Protein AF-A0A1I7W1C8-F1 (afdb_monomer_lite)

Secondary structure (DSSP, 8-state):
---------------PPPPHHHHHHHH--S----S-------HHHHHHHHHHHHHHHHHHHHHHHHHHHS-------------TT---EEEEEEEESS-GGGEEEEEESTTTTTS-SS-SSEEEEE-SSPPHHHHHHHHHHHHHHHHHHHS--TTGGGT---B--HHHHHHHHHHHHHHHHHHHHHHHHHHHH-GGGGSSS-EEEEEESSS-EEEEEE--------SEEEEEEEEE--S-TT-EEEEEES--EEETTEEE------------EEEEEEEESS--TTB--TTTTEEE--SSS--

Organism: Loa loa (NCBI:txid7209)

Radius of gyration: 45.98 Å; chains: 1; bounding box: 140×71×137 Å

pLDDT: mean 72.55, std 18.81, range [34.56, 97.31]

InterPro domains:
  IPR012936 Endoplasmic reticulum vesicle transporter, C-terminal [PF07970] (221-296)
  IPR039542 Endoplasmic reticulum vesicle transporter, N-terminal [PF13850] (24-105)
  IPR045888 Endoplasmic reticulum vesicle transporter [PTHR10984] (21-299)

Foldseek 3Di:
DDDDDDDDDPDPDDDDDDDPVVVVVVVCPDPPPPPPVPVPPPVVVVVVVVVVVVVVVVVVVVVVCCVVPNDPQDDDDDDDDPPQFAWWKKWFKKKWQAFQQQKDKDKDDPCCVVPLDDDQKDKFQAEPDDDPQLVVLLVQLVVQLVVLVVPDDPVVSVRDFTFDPLCSVVSNVVRVVVRRVVLVVVLVVVCVVCVVVVPPAFDFDFDDDPDDTDGDGGGPPPRCSYSMIIITHIDTHRPDPPIDIDMGGGRWDDDPSDTDDPPPDDPLGWRWMATQDTDIHDDDRRGRDNRHSDTDGDPGSDD

Sequence (303 aa):
MLSMSLLSPNITVRHRRPTVQEVVRDFDAFNKTVDEVSEEKRATGGFLASLSFLIIAALVFGELQNYFYGDEGHYYRFSVDTAFSEHPELEVDMIVATPCTNLMAHLTGTASHEFNSMNGFKYDPTRFEFTEKEAMYWNELKKVQHRTKEGTTLFKSLDEMTFVSGRVEEGLKTEAETKQREEAHAIQLQRKKNPKQSLDGGTLILIGNGFNVFHVVASNSEKNEGTACRIHGRMRVNKVKGDSFIISTGKGLDVDGIFAHFGGVSSPSNISHRIERFNFGPRIYGLVTPLAGIEQISETGQI

Structure (mmCIF, N/CA/C/O backbone):
data_AF-A0A1I7W1C8-F1
#
_entry.id   AF-A0A1I7W1C8-F1
#
loop_
_atom_site.group_PDB
_atom_site.id
_atom_site.type_symbol
_atom_site.label_atom_id
_atom_site.label_alt_id
_atom_site.label_comp_id
_atom_site.label_asym_id
_atom_site.label_entity_id
_atom_site.label_seq_id
_atom_site.pdbx_PDB_ins_code
_atom_site.Cartn_x
_atom_site.Cartn_y
_atom_site.Cartn_z
_atom_site.occupancy
_atom_site.B_iso_or_equiv
_atom_site.auth_seq_id
_atom_site.auth_comp_id
_atom_site.auth_asym_id
_atom_site.auth_atom_i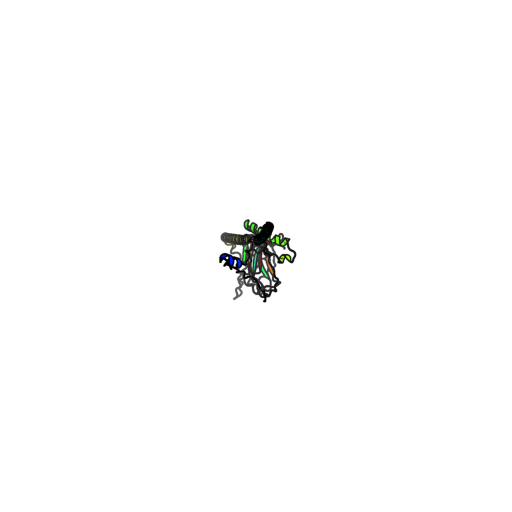d
_atom_site.pdbx_PDB_model_num
ATOM 1 N N . MET A 1 1 ? -114.118 28.490 96.155 1.00 37.16 1 MET A N 1
ATOM 2 C CA . MET A 1 1 ? -113.405 27.195 96.261 1.00 37.16 1 MET A CA 1
ATOM 3 C C . MET A 1 1 ? -113.361 26.628 94.849 1.00 37.16 1 MET A C 1
ATOM 5 O O . MET A 1 1 ? -114.420 26.568 94.257 1.00 37.16 1 MET A O 1
ATOM 9 N N . LEU A 1 2 ? -112.250 26.316 94.191 1.00 36.84 2 LEU A N 1
ATOM 10 C CA . LEU A 1 2 ? -110.874 26.036 94.592 1.00 36.84 2 LEU A CA 1
ATOM 11 C C . LEU A 1 2 ? -109.936 26.432 93.434 1.00 36.84 2 LEU A C 1
ATOM 13 O O . LEU A 1 2 ? -110.325 26.401 92.271 1.00 36.84 2 LEU A O 1
ATOM 17 N N . SER A 1 3 ? -108.715 26.806 93.804 1.00 38.91 3 SER A N 1
ATOM 18 C CA . SER A 1 3 ? -107.544 26.998 92.944 1.00 38.91 3 SER A CA 1
ATOM 19 C C . SER A 1 3 ? -107.184 25.729 92.164 1.00 38.91 3 SER A C 1
ATOM 21 O O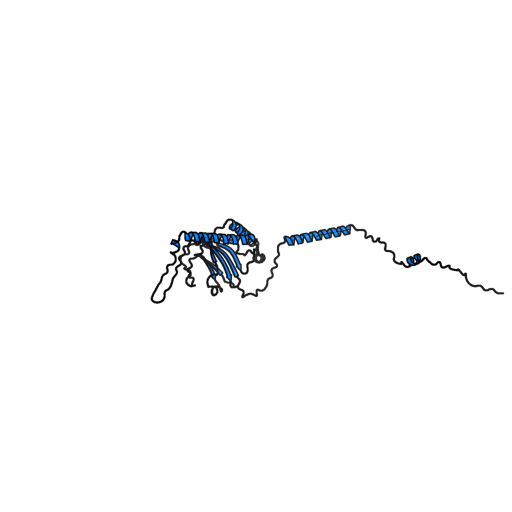 . SER A 1 3 ? -107.304 24.644 92.724 1.00 38.91 3 SER A O 1
ATOM 23 N N . MET A 1 4 ? -106.652 25.877 90.945 1.00 38.56 4 MET A N 1
ATOM 24 C CA . MET A 1 4 ? -105.485 25.114 90.484 1.00 38.56 4 MET A CA 1
ATOM 25 C C . MET A 1 4 ? -104.813 25.816 89.295 1.00 38.56 4 MET A C 1
ATOM 27 O O . MET A 1 4 ? -105.410 26.084 88.257 1.00 38.56 4 MET A O 1
ATOM 31 N N . SER A 1 5 ? -103.546 26.133 89.516 1.00 42.81 5 SER A N 1
ATOM 32 C CA . SER A 1 5 ? -102.510 26.571 88.590 1.00 42.81 5 SER A CA 1
ATOM 33 C C . SER A 1 5 ? -102.138 25.484 87.572 1.00 42.81 5 SER A C 1
ATOM 35 O O . SER A 1 5 ? -102.223 24.303 87.900 1.00 42.81 5 SER A O 1
ATOM 37 N N . LEU A 1 6 ? -101.643 25.884 86.387 1.00 40.59 6 LEU A N 1
ATOM 38 C CA . LEU A 1 6 ? -100.315 25.515 85.851 1.00 40.59 6 LEU A CA 1
ATOM 39 C C . LEU A 1 6 ? -100.080 26.012 84.398 1.00 40.59 6 LEU A C 1
ATOM 41 O O . LEU A 1 6 ? -100.952 25.920 83.543 1.00 40.59 6 LEU A O 1
ATOM 45 N N . LEU A 1 7 ? -98.822 26.418 84.170 1.00 42.78 7 LEU A N 1
ATOM 46 C CA . LEU A 1 7 ? -98.006 26.388 82.938 1.00 42.78 7 LEU A CA 1
ATOM 47 C C . LEU A 1 7 ? -97.988 27.556 81.912 1.00 42.78 7 LEU A C 1
ATOM 49 O O . LEU A 1 7 ? -98.771 27.615 80.975 1.00 42.78 7 LEU A O 1
ATOM 53 N N . SER A 1 8 ? -96.911 28.348 82.062 1.00 45.03 8 SER A N 1
ATOM 54 C CA . SER A 1 8 ? -95.919 28.857 81.084 1.00 45.03 8 SER A CA 1
ATOM 55 C C . SER A 1 8 ? -96.282 29.773 79.895 1.00 45.03 8 SER A C 1
ATOM 57 O O . SER A 1 8 ? -97.313 29.615 79.251 1.00 45.03 8 SER A O 1
ATOM 59 N N . PRO A 1 9 ? -95.388 30.736 79.566 1.00 48.97 9 PRO A N 1
ATOM 60 C CA . PRO A 1 9 ? -95.691 31.880 78.710 1.00 48.97 9 PRO A CA 1
ATOM 61 C C . PRO A 1 9 ? -95.587 31.564 77.212 1.00 48.97 9 PRO A C 1
ATOM 63 O O . PRO A 1 9 ? -94.602 30.996 76.743 1.00 48.97 9 PRO A O 1
ATOM 66 N N . ASN A 1 10 ? -96.561 32.043 76.436 1.00 48.75 10 ASN A N 1
ATOM 67 C CA . ASN A 1 10 ? -96.466 32.111 74.979 1.00 48.75 10 ASN A CA 1
ATOM 68 C C . ASN A 1 10 ? -95.459 33.198 74.565 1.00 48.75 10 ASN A C 1
ATOM 70 O O . ASN A 1 10 ? -95.820 34.360 74.380 1.00 48.75 10 ASN A O 1
ATOM 74 N N . ILE A 1 11 ? -94.189 32.821 74.403 1.00 57.12 11 ILE A N 1
ATOM 75 C CA . ILE A 1 11 ? -93.197 33.636 73.695 1.00 57.12 11 ILE A CA 1
ATOM 76 C C . ILE A 1 11 ? -93.413 33.411 72.198 1.00 57.12 11 ILE A C 1
ATOM 78 O O . ILE A 1 11 ? -93.056 32.375 71.642 1.00 57.12 11 ILE A O 1
ATOM 82 N N . THR A 1 12 ? -94.009 34.388 71.523 1.00 54.25 12 THR A N 1
ATOM 83 C CA . THR A 1 12 ? -94.094 34.405 70.061 1.00 54.25 12 THR A CA 1
ATOM 84 C C . THR A 1 12 ? -92.708 34.689 69.476 1.00 54.25 12 THR A C 1
ATOM 86 O O . THR A 1 12 ? -92.274 35.841 69.428 1.00 54.25 12 THR A O 1
ATOM 89 N N . VAL A 1 13 ? -91.996 33.651 69.030 1.00 55.81 13 VAL A N 1
ATOM 90 C CA . VAL A 1 13 ? -90.738 33.798 68.282 1.00 55.81 13 VAL A CA 1
ATOM 91 C C . VAL A 1 13 ? -91.067 34.269 66.865 1.00 55.81 13 VAL A C 1
ATOM 93 O O . VAL A 1 13 ? -91.581 33.522 66.034 1.00 55.81 13 VAL A O 1
ATOM 96 N N . ARG A 1 14 ? -90.794 35.544 66.580 1.00 53.47 14 ARG A N 1
ATOM 97 C CA . ARG A 1 14 ? -90.936 36.132 65.244 1.00 53.47 14 ARG A CA 1
ATOM 98 C C . ARG A 1 14 ? -89.770 35.647 64.376 1.00 53.47 14 ARG A C 1
ATOM 100 O O . ARG A 1 14 ? -88.676 36.197 64.455 1.00 53.47 14 ARG A O 1
ATOM 107 N N . HIS A 1 15 ? -89.987 34.619 63.556 1.00 60.50 15 HIS A N 1
ATOM 108 C CA . HIS A 1 15 ? -88.992 34.162 62.581 1.00 60.50 15 HIS A CA 1
ATOM 109 C C . HIS A 1 15 ? -88.727 35.270 61.549 1.00 60.50 15 HIS A C 1
ATOM 111 O O . HIS A 1 15 ? -89.573 35.571 60.703 1.00 60.50 15 HIS A O 1
ATOM 117 N N . ARG A 1 16 ? -87.549 35.899 61.612 1.00 65.31 16 ARG A N 1
ATOM 118 C CA . ARG A 1 16 ? -87.049 36.760 60.535 1.00 65.31 16 ARG A CA 1
ATOM 119 C C . ARG A 1 16 ? -86.584 35.828 59.414 1.00 65.31 16 ARG A C 1
ATOM 121 O O . ARG A 1 16 ? -85.746 34.967 59.664 1.00 65.31 16 ARG A O 1
ATOM 128 N N . ARG A 1 17 ? -87.152 35.943 58.208 1.00 64.31 17 ARG A N 1
ATOM 129 C CA . ARG A 1 17 ? -86.617 35.227 57.039 1.00 64.31 17 ARG A CA 1
ATOM 130 C C . ARG A 1 17 ? -85.201 35.760 56.786 1.00 64.31 17 ARG A C 1
ATOM 132 O O . ARG A 1 17 ? -85.085 36.975 56.605 1.00 64.31 17 ARG A O 1
ATOM 139 N N . PRO A 1 18 ? -84.160 34.912 56.816 1.00 64.31 18 PRO A N 1
ATOM 140 C CA . PRO A 1 18 ? -82.822 35.347 56.452 1.00 64.31 18 PRO A CA 1
ATOM 141 C C . PRO A 1 18 ? -82.827 35.776 54.987 1.00 64.31 18 PRO A C 1
ATOM 143 O O . PRO A 1 18 ? -83.602 35.271 54.167 1.00 64.31 18 PRO A O 1
ATOM 146 N N . THR A 1 19 ? -82.004 36.764 54.667 1.00 73.88 19 THR A N 1
ATOM 147 C CA . THR A 1 19 ? -81.860 37.211 53.281 1.00 73.88 19 THR A CA 1
ATOM 148 C C . THR A 1 19 ? -81.202 36.098 52.459 1.00 73.88 19 THR A C 1
ATOM 150 O O . THR A 1 19 ? -80.389 35.342 52.984 1.00 73.88 19 THR A O 1
ATOM 153 N N . VAL A 1 20 ? -81.544 35.960 51.169 1.00 69.31 20 VAL A N 1
ATOM 154 C CA . VAL A 1 20 ? -80.991 34.888 50.303 1.00 69.31 20 VAL A CA 1
ATOM 155 C C . VAL A 1 20 ? -79.457 34.889 50.332 1.00 69.31 20 VAL A C 1
ATOM 157 O O . VAL A 1 20 ? -78.834 33.836 50.288 1.00 69.31 20 VAL A O 1
ATOM 160 N N . GLN A 1 21 ? -78.853 36.067 50.497 1.00 69.62 21 GLN A N 1
ATOM 161 C CA . GLN A 1 21 ? -77.411 36.238 50.614 1.00 69.62 21 GLN A CA 1
ATOM 162 C C . GLN A 1 21 ? -76.813 35.607 51.883 1.00 69.62 21 GLN A C 1
ATOM 164 O O . GLN A 1 21 ? -75.712 35.076 51.809 1.00 69.62 21 GLN A O 1
ATOM 169 N N . GLU A 1 22 ? -77.515 35.625 53.020 1.00 67.94 22 GLU A N 1
ATOM 170 C CA . GLU A 1 22 ? -77.064 34.961 54.255 1.00 67.94 22 GLU A CA 1
ATOM 171 C C . GLU A 1 22 ? -77.163 33.441 54.134 1.00 67.94 22 GLU A C 1
ATOM 173 O O . GLU A 1 22 ? -76.228 32.740 54.497 1.00 67.94 22 GLU A O 1
ATOM 178 N N . VAL A 1 23 ? -78.236 32.933 53.521 1.00 70.62 23 VAL A N 1
ATOM 179 C CA . VAL A 1 23 ? -78.399 31.489 53.286 1.00 70.62 23 VAL A CA 1
ATOM 180 C C . VAL A 1 23 ? -77.324 30.964 52.332 1.00 70.62 23 VAL A C 1
ATOM 182 O O . VAL A 1 23 ? -76.746 29.914 52.578 1.00 70.62 23 VAL A O 1
ATOM 185 N N . VAL A 1 24 ? -76.999 31.706 51.268 1.00 69.50 24 VAL A N 1
ATOM 186 C CA . VAL A 1 24 ? -75.921 31.327 50.336 1.00 69.50 24 VAL A CA 1
ATOM 187 C C . VAL A 1 24 ? -74.549 31.353 51.018 1.00 69.50 24 VAL A C 1
ATOM 189 O O . VAL A 1 24 ? -73.706 30.525 50.692 1.00 69.50 24 VAL A O 1
ATOM 192 N N . ARG A 1 25 ? -74.333 32.244 51.995 1.00 64.62 25 ARG A N 1
ATOM 193 C CA . ARG A 1 25 ? -73.089 32.300 52.779 1.00 64.62 25 ARG A CA 1
ATOM 194 C C . ARG A 1 25 ? -72.961 31.144 53.772 1.00 64.62 25 ARG A C 1
ATOM 196 O O . ARG A 1 25 ? -71.858 30.650 53.956 1.00 64.62 25 ARG A O 1
ATOM 203 N N . ASP A 1 26 ? -74.072 30.693 54.353 1.00 67.00 26 ASP A N 1
ATOM 204 C CA . ASP A 1 26 ? -74.107 29.537 55.261 1.00 67.00 26 ASP A CA 1
ATOM 205 C C . ASP A 1 26 ? -73.988 28.191 54.516 1.00 67.00 26 ASP A C 1
ATOM 207 O O . ASP A 1 26 ? -73.558 27.197 55.102 1.00 67.00 26 ASP A O 1
ATOM 211 N N . PHE A 1 27 ? -74.325 28.147 53.219 1.00 66.69 27 PHE A N 1
ATOM 212 C CA . PHE A 1 27 ? -74.055 26.995 52.345 1.00 66.69 27 PHE A CA 1
ATOM 213 C C . PHE A 1 27 ? -72.656 27.009 51.711 1.00 66.69 27 PHE A C 1
ATOM 215 O O . PHE A 1 27 ? -72.238 25.986 51.164 1.00 66.69 27 PHE A O 1
ATOM 222 N N . ASP A 1 28 ? -71.912 28.113 51.804 1.00 57.41 28 ASP A N 1
ATOM 223 C CA . ASP A 1 28 ? -70.517 28.181 51.363 1.00 57.41 28 ASP A CA 1
ATOM 224 C C . ASP A 1 28 ? -69.593 27.681 52.487 1.00 57.41 28 ASP A C 1
ATOM 226 O O . ASP A 1 28 ? -68.863 28.424 53.140 1.00 57.41 28 ASP A O 1
ATOM 230 N N . ALA A 1 29 ? -69.684 26.375 52.753 1.00 61.28 29 ALA A N 1
ATOM 231 C CA . ALA A 1 29 ? -68.905 25.651 53.760 1.00 61.28 29 ALA A CA 1
ATOM 232 C C . ALA A 1 29 ? -67.456 25.369 53.320 1.00 61.28 29 ALA A C 1
ATOM 234 O O . ALA A 1 29 ? -66.772 24.523 53.904 1.00 61.28 29 ALA A O 1
ATOM 235 N N . PHE A 1 30 ? -66.968 26.068 52.299 1.00 62.12 30 PHE A N 1
ATOM 236 C CA . PHE A 1 30 ? -65.571 26.024 51.920 1.00 62.12 30 PHE A CA 1
ATOM 237 C C . PHE A 1 30 ? -64.894 27.250 52.513 1.00 62.12 30 PHE A C 1
ATOM 239 O O . PHE A 1 30 ? -65.087 28.375 52.059 1.00 62.12 30 PHE A O 1
ATOM 246 N N . ASN A 1 31 ? -64.063 27.030 53.538 1.00 58.25 31 ASN A N 1
ATOM 247 C CA . ASN A 1 31 ? -63.026 28.002 53.859 1.00 58.25 31 ASN A CA 1
ATOM 248 C C . ASN A 1 31 ? -62.295 28.280 52.545 1.00 58.25 31 ASN A C 1
ATOM 250 O O . ASN A 1 31 ? -61.661 27.369 52.007 1.00 58.25 31 ASN A O 1
ATOM 254 N N . LYS A 1 32 ? -62.437 29.495 52.005 1.00 59.75 32 LYS A N 1
ATOM 255 C CA . LYS A 1 32 ? -61.628 29.945 50.883 1.00 59.75 32 LYS A CA 1
ATOM 256 C C . LYS A 1 32 ? -60.202 29.857 51.389 1.00 59.75 32 LYS A C 1
ATOM 258 O O . LYS A 1 32 ? -59.799 30.688 52.201 1.00 59.75 32 LYS A O 1
ATOM 263 N N . THR A 1 33 ? -59.516 28.778 51.009 1.00 57.44 33 THR A N 1
ATOM 264 C CA . THR A 1 33 ? -58.150 28.498 51.429 1.00 57.44 33 THR A CA 1
ATOM 265 C C . THR A 1 33 ? -57.404 29.794 51.245 1.00 57.44 33 THR A C 1
ATOM 267 O O . THR A 1 33 ? -57.444 30.360 50.154 1.00 57.44 33 THR A O 1
ATOM 270 N N . VAL A 1 34 ? -56.842 30.324 52.330 1.00 58.69 34 VAL A N 1
ATOM 271 C CA . VAL A 1 34 ? -55.932 31.455 52.233 1.00 58.69 34 VAL A CA 1
ATOM 272 C C . VAL A 1 34 ? -54.980 31.105 51.100 1.00 58.69 34 VAL A C 1
ATOM 274 O O . VAL A 1 34 ? -54.232 30.135 51.211 1.00 58.69 34 VAL A O 1
ATOM 277 N N . ASP A 1 35 ? -54.998 31.890 50.024 1.00 55.75 35 ASP A N 1
ATOM 278 C CA . ASP A 1 35 ? -53.995 31.828 48.953 1.00 55.75 35 ASP A CA 1
ATOM 279 C C . ASP A 1 35 ? -52.592 32.228 49.489 1.00 55.75 35 ASP A C 1
ATOM 281 O O . ASP A 1 35 ? -51.668 32.523 48.740 1.00 55.75 35 ASP A O 1
ATOM 285 N N . GLU A 1 36 ? -52.418 32.215 50.814 1.00 52.94 36 GLU A N 1
ATOM 286 C CA . GLU A 1 36 ? -51.187 32.303 51.579 1.00 52.94 36 GLU A CA 1
ATOM 287 C C . GLU A 1 36 ? -50.776 30.922 52.126 1.00 52.94 36 GLU A C 1
ATOM 289 O O . GLU A 1 36 ? -50.302 30.782 53.247 1.00 52.94 36 GLU A O 1
ATOM 294 N N . VAL A 1 37 ? -50.840 29.881 51.297 1.00 49.50 37 VAL A N 1
ATOM 295 C CA . VAL A 1 37 ? -49.593 29.123 51.121 1.00 49.50 37 VAL A CA 1
ATOM 296 C C . VAL A 1 37 ? -48.885 29.763 49.937 1.00 49.50 37 VAL A C 1
ATOM 298 O O . VAL A 1 37 ? -48.663 29.162 48.892 1.00 49.50 37 VAL A O 1
ATOM 301 N N . SER A 1 38 ? -48.554 31.046 50.102 1.00 49.56 38 SER A N 1
ATOM 302 C CA . SER A 1 38 ? -47.410 31.617 49.423 1.00 49.56 38 SER A CA 1
ATOM 303 C C . SER A 1 38 ? -46.264 30.761 49.924 1.00 49.56 38 SER A C 1
ATOM 305 O O . SER A 1 38 ? -45.762 31.008 51.020 1.00 49.56 38 SER A O 1
ATOM 307 N N . GLU A 1 39 ? -45.914 29.707 49.182 1.00 56.50 39 GLU A N 1
ATOM 308 C CA . GLU A 1 39 ? -44.615 29.074 49.325 1.00 56.50 39 GLU A CA 1
ATOM 309 C C . GLU A 1 39 ? -43.629 30.233 49.411 1.00 56.50 39 GLU A C 1
ATOM 311 O O . GLU A 1 39 ? -43.471 30.980 48.439 1.00 56.50 39 GLU A O 1
ATOM 316 N N . GLU A 1 40 ? -43.059 30.483 50.596 1.00 54.72 40 GLU A N 1
ATOM 317 C CA . GLU A 1 40 ? -41.993 31.464 50.709 1.00 54.72 40 GLU A CA 1
ATOM 318 C C . GLU A 1 40 ? -40.995 31.045 49.644 1.00 54.72 40 GLU A C 1
ATOM 320 O O . GLU A 1 40 ? -40.484 29.923 49.700 1.00 54.72 40 GLU A O 1
ATOM 325 N N . LYS A 1 41 ? -40.807 31.885 48.616 1.00 56.44 41 LYS A N 1
ATOM 326 C CA . LYS A 1 41 ? -39.909 31.579 47.506 1.00 56.44 41 LYS A CA 1
ATOM 327 C C . LYS A 1 41 ? -38.523 31.410 48.103 1.00 56.44 41 LYS A C 1
ATOM 329 O O . LYS A 1 41 ? -37.784 32.374 48.293 1.00 56.44 41 LYS A O 1
ATOM 334 N N . ARG A 1 42 ? -38.190 30.177 48.472 1.00 62.41 42 ARG A N 1
ATOM 335 C CA . ARG A 1 42 ? -36.990 29.879 49.229 1.00 62.41 42 ARG A CA 1
ATOM 336 C C . ARG A 1 42 ? -35.861 29.982 48.225 1.00 62.41 42 ARG A C 1
ATOM 338 O O . ARG A 1 42 ? -35.709 29.117 47.365 1.00 62.41 42 ARG A O 1
ATOM 345 N N . ALA A 1 43 ? -35.081 31.058 48.311 1.00 65.19 43 ALA A N 1
ATOM 346 C CA . ALA A 1 43 ? -33.944 31.313 47.423 1.00 65.19 43 ALA A CA 1
ATOM 347 C C . ALA A 1 43 ? -32.980 30.108 47.343 1.00 65.19 43 ALA A C 1
ATOM 349 O O . ALA A 1 43 ? -32.323 29.890 46.326 1.00 65.19 43 ALA A O 1
ATOM 350 N N . THR A 1 44 ? -32.967 29.267 48.384 1.00 71.38 44 THR A N 1
ATOM 351 C CA . THR A 1 44 ? -32.233 27.999 48.445 1.00 71.38 44 THR A CA 1
ATOM 352 C C . THR A 1 44 ? -32.668 26.981 47.385 1.00 71.38 44 THR A C 1
ATOM 354 O O . THR A 1 44 ? -31.818 26.258 46.877 1.00 71.38 44 THR A O 1
ATOM 357 N N . GLY A 1 45 ? -33.952 26.929 47.009 1.00 75.62 45 GLY A N 1
ATOM 358 C CA . GLY A 1 45 ? -34.458 26.035 45.959 1.00 75.62 45 GLY A CA 1
ATOM 359 C C . GLY A 1 45 ? -33.996 26.447 44.559 1.00 75.62 45 GLY A C 1
ATOM 360 O O . GLY A 1 45 ? -33.585 25.600 43.770 1.00 75.62 45 GLY A O 1
ATOM 361 N N . GLY A 1 46 ? -33.966 27.756 44.281 1.00 82.44 46 GLY A N 1
ATOM 362 C CA . GLY A 1 46 ? -33.425 28.302 43.031 1.00 82.44 46 GLY A CA 1
ATOM 363 C C . GLY A 1 46 ? -31.913 28.100 42.902 1.00 82.44 46 GLY A C 1
ATOM 364 O O . GLY A 1 46 ? -31.429 27.747 41.829 1.00 82.44 46 GLY A O 1
ATOM 365 N N . PHE A 1 47 ? -31.172 28.243 44.005 1.00 87.69 47 PHE A N 1
ATOM 366 C CA . PHE A 1 47 ? -29.740 27.935 44.041 1.00 87.69 47 PHE A CA 1
ATOM 367 C C . PHE A 1 47 ? -29.466 26.452 43.755 1.00 87.69 47 PHE A C 1
ATOM 369 O O . PHE A 1 47 ? -28.609 26.138 42.931 1.00 87.69 47 PHE A O 1
ATOM 376 N N . LEU A 1 48 ? -30.225 25.541 44.376 1.00 87.31 48 LEU A N 1
ATOM 377 C CA . LEU A 1 48 ? -30.077 24.101 44.153 1.00 87.31 48 LEU A CA 1
ATOM 378 C C . LEU A 1 48 ? -30.395 23.718 42.697 1.00 87.31 48 LEU A C 1
ATOM 380 O O . LEU A 1 48 ? -29.645 22.964 42.078 1.00 87.31 48 LEU A O 1
ATOM 384 N N . ALA A 1 49 ? -31.461 24.292 42.129 1.00 89.88 49 ALA A N 1
ATOM 385 C CA . ALA A 1 49 ? -31.826 24.098 40.729 1.00 89.88 49 ALA A CA 1
ATOM 386 C C . ALA A 1 49 ? -30.747 24.644 39.777 1.00 89.88 49 ALA A C 1
ATOM 388 O O . ALA A 1 49 ? -30.326 23.938 38.863 1.00 89.88 49 ALA A O 1
ATOM 389 N N . SER A 1 50 ? -30.222 25.847 40.029 1.00 90.31 50 SER A N 1
ATOM 390 C CA . SER A 1 50 ? -29.127 26.429 39.241 1.00 90.31 50 SER A CA 1
ATOM 391 C C . SER A 1 50 ? -27.856 25.583 39.309 1.00 90.31 50 SER A C 1
ATOM 393 O O . SER A 1 50 ? -27.211 25.376 38.285 1.00 90.31 50 SER A O 1
ATOM 395 N N . LEU A 1 51 ? -27.493 25.079 40.491 1.00 93.56 51 LEU A N 1
ATOM 396 C CA . LEU A 1 51 ? -26.332 24.209 40.662 1.00 93.56 51 LEU A CA 1
ATOM 397 C C . LEU A 1 51 ? -26.511 22.901 39.882 1.00 93.56 51 LEU A C 1
ATOM 399 O O . LEU A 1 51 ? -25.600 22.480 39.174 1.00 93.56 51 LEU A O 1
ATOM 403 N N . SER A 1 52 ? -27.700 22.296 39.953 1.00 94.44 52 SER A N 1
ATOM 404 C CA . SER A 1 52 ? -28.009 21.081 39.194 1.00 94.44 52 SER A CA 1
ATOM 405 C C . SER A 1 52 ? -27.957 21.312 37.682 1.00 94.44 52 SER A C 1
ATOM 407 O O . SER A 1 52 ? -27.377 20.505 36.961 1.00 94.44 52 SER A O 1
ATOM 409 N N . PHE A 1 53 ? -28.466 22.450 37.200 1.00 95.88 53 PHE A N 1
ATOM 410 C CA . PHE A 1 53 ? -28.427 22.807 35.786 1.00 95.88 53 PHE A CA 1
ATOM 411 C C . PHE A 1 53 ? -26.994 23.034 35.295 1.00 95.88 53 PHE A C 1
ATOM 413 O O . PHE A 1 53 ? -26.645 22.576 34.212 1.00 95.88 53 PHE A O 1
ATOM 420 N N . LEU A 1 54 ? -26.140 23.671 36.105 1.00 96.19 54 LEU A N 1
ATOM 421 C CA . LEU A 1 54 ? -24.718 23.845 35.790 1.00 96.19 54 LEU A CA 1
ATOM 422 C C . LEU A 1 54 ? -23.971 22.508 35.723 1.00 96.19 54 LEU A C 1
ATOM 424 O O . LEU A 1 54 ? -23.174 22.309 34.810 1.00 96.19 54 LEU A O 1
ATOM 428 N N . ILE A 1 55 ? -24.246 21.580 36.646 1.00 96.69 55 ILE A N 1
ATOM 429 C CA . ILE A 1 55 ? -23.648 20.236 36.628 1.00 96.69 55 ILE A CA 1
ATOM 430 C C . ILE A 1 55 ? -24.094 19.472 35.378 1.00 96.69 55 ILE A C 1
ATOM 432 O O . ILE A 1 55 ? -23.259 18.905 34.679 1.00 96.69 55 ILE A O 1
ATOM 436 N N . ILE A 1 56 ? -25.392 19.495 35.058 1.00 96.81 56 ILE A N 1
ATOM 437 C CA . ILE A 1 56 ? -25.923 18.855 33.849 1.00 96.81 56 ILE A CA 1
ATOM 438 C C . ILE A 1 56 ? -25.304 19.485 32.597 1.00 96.81 56 ILE A C 1
ATOM 440 O O . ILE A 1 56 ? -24.871 18.757 31.711 1.00 96.81 56 ILE A O 1
ATOM 444 N N . ALA A 1 57 ? -25.195 20.814 32.528 1.00 96.94 57 ALA A N 1
ATOM 445 C CA . ALA A 1 57 ? -24.565 21.503 31.404 1.00 96.94 57 ALA A CA 1
ATOM 446 C C . ALA A 1 57 ? -23.084 21.121 31.245 1.00 96.94 57 ALA A C 1
ATOM 448 O O . ALA A 1 57 ? -22.634 20.904 30.122 1.00 96.94 57 ALA A O 1
ATOM 449 N N . ALA A 1 58 ? -22.341 20.984 32.348 1.00 97.06 58 ALA A N 1
ATOM 450 C CA . ALA A 1 58 ? -20.953 20.530 32.321 1.00 97.06 58 ALA A CA 1
ATOM 451 C C . ALA A 1 58 ? -20.828 19.078 31.831 1.00 97.06 58 ALA A C 1
ATOM 453 O O . ALA A 1 58 ? -19.962 18.791 31.008 1.00 97.06 58 ALA A O 1
ATOM 454 N N . LEU A 1 59 ? -21.712 18.178 32.279 1.00 97.12 59 LEU A N 1
ATOM 455 C CA . LEU A 1 59 ? -21.747 16.789 31.808 1.00 97.12 59 LEU A CA 1
ATOM 456 C C . LEU A 1 59 ? -22.106 16.704 30.320 1.00 97.12 59 LEU A C 1
ATOM 458 O O . LEU A 1 59 ? -21.431 16.006 29.573 1.00 97.12 59 LEU A O 1
ATOM 462 N N . VAL A 1 60 ? -23.117 17.457 29.875 1.00 97.31 60 VAL A N 1
ATOM 463 C CA . VAL A 1 60 ? -23.515 17.516 28.460 1.00 97.31 60 VAL A CA 1
ATOM 464 C C . VAL A 1 60 ? -22.380 18.064 27.603 1.00 97.31 60 VAL A C 1
ATOM 466 O O . VAL A 1 60 ? -22.103 17.510 26.546 1.00 97.31 60 VAL A O 1
ATOM 469 N N . PHE A 1 61 ? -21.698 19.121 28.048 1.00 96.75 61 PHE A N 1
ATOM 470 C CA . PHE A 1 61 ? -20.547 19.660 27.328 1.00 96.75 61 PHE A CA 1
ATOM 471 C C . PHE A 1 61 ? -19.382 18.663 27.284 1.00 96.75 61 PHE A C 1
ATOM 473 O O . PHE A 1 61 ? -18.747 18.526 26.244 1.00 96.75 61 PHE A O 1
ATOM 480 N N . GLY A 1 62 ? -19.136 17.930 28.375 1.00 95.06 62 GLY A N 1
ATOM 481 C CA . GLY A 1 62 ? -18.126 16.873 28.434 1.00 95.06 62 GLY A CA 1
ATOM 482 C C . GLY A 1 62 ? -18.408 15.730 27.460 1.00 95.06 62 GLY A C 1
ATOM 483 O O . GLY A 1 62 ? -17.531 15.371 26.680 1.00 95.06 62 GLY A O 1
ATOM 484 N N . GLU A 1 63 ? -19.638 15.214 27.441 1.00 94.62 63 GLU A N 1
ATOM 485 C CA . GLU A 1 63 ? -20.057 14.180 26.486 1.00 94.62 63 GLU A CA 1
ATOM 486 C C . GLU A 1 63 ? -20.048 14.697 25.046 1.00 94.62 63 GLU A C 1
ATOM 488 O O . GLU A 1 63 ? -19.639 13.981 24.142 1.00 94.62 63 GLU A O 1
ATOM 493 N N . LEU A 1 64 ? -20.434 15.956 24.812 1.00 93.94 64 LEU A N 1
ATOM 494 C CA . LEU A 1 64 ? -20.374 16.564 23.484 1.00 93.94 64 LEU A CA 1
ATOM 495 C C . LEU A 1 64 ? -18.925 16.694 23.000 1.00 93.94 64 LEU A C 1
ATOM 497 O O . LEU A 1 64 ? -18.625 16.400 21.846 1.00 93.94 64 LEU A O 1
ATOM 501 N N . GLN A 1 65 ? -18.014 17.098 23.885 1.00 93.56 65 GLN A N 1
ATOM 502 C CA . GLN A 1 65 ? -16.592 17.163 23.578 1.00 93.56 65 GLN A CA 1
ATOM 503 C C . GLN A 1 65 ? -16.014 15.765 23.331 1.00 93.56 65 GLN A C 1
ATOM 505 O O . GLN A 1 65 ? -15.261 15.595 22.379 1.00 93.56 65 GLN A O 1
ATOM 510 N N . ASN A 1 66 ? -16.406 14.760 24.118 1.00 89.38 66 ASN A N 1
ATOM 511 C CA . ASN A 1 66 ? -16.026 13.366 23.894 1.00 89.38 66 ASN A CA 1
ATOM 512 C C . ASN A 1 66 ? -16.637 12.794 22.602 1.00 89.38 66 ASN A C 1
ATOM 514 O O . ASN A 1 66 ? -16.006 12.015 21.908 1.00 89.38 66 ASN A O 1
ATOM 518 N N . TYR A 1 67 ? -17.835 13.219 22.213 1.00 87.00 67 TYR A N 1
ATOM 519 C CA . TYR A 1 67 ? -18.445 12.814 20.949 1.00 87.00 67 TYR A CA 1
ATOM 520 C C . TYR A 1 67 ? -17.724 13.419 19.733 1.00 87.00 67 TYR A C 1
ATOM 522 O O . TYR A 1 67 ? -17.594 12.761 18.706 1.00 87.00 67 TYR A O 1
ATOM 530 N N . PHE A 1 68 ? -17.246 14.666 19.829 1.00 89.06 68 PHE A N 1
ATOM 531 C CA . PHE A 1 68 ? -16.530 15.327 18.728 1.00 89.06 68 PHE A CA 1
ATOM 532 C C . PHE A 1 68 ? -15.027 15.025 18.675 1.00 89.06 68 PHE A C 1
ATOM 534 O O . PHE A 1 68 ? -14.447 15.080 17.592 1.00 89.06 68 PHE A O 1
ATOM 541 N N . TYR A 1 69 ? -14.393 14.766 19.820 1.00 85.81 69 TYR A N 1
ATOM 542 C CA . TYR A 1 69 ? -12.935 14.632 19.947 1.00 85.81 69 TYR A CA 1
ATOM 543 C C . TYR A 1 69 ? -12.481 13.370 20.687 1.00 85.81 69 TYR A C 1
ATOM 545 O O . TYR A 1 69 ? -11.279 13.184 20.857 1.00 85.81 69 TYR A O 1
ATOM 553 N N . GLY A 1 70 ? -13.402 12.548 21.185 1.00 76.50 70 GLY A N 1
ATOM 554 C CA . GLY A 1 70 ? -13.064 11.281 21.821 1.00 76.50 70 GLY A CA 1
ATOM 555 C C . GLY A 1 70 ? -12.621 10.260 20.784 1.00 76.50 70 GLY A C 1
ATOM 556 O O . GLY A 1 70 ? -13.115 10.242 19.656 1.00 76.50 70 GLY A O 1
ATOM 557 N N . ASP A 1 71 ? -11.671 9.419 21.177 1.00 67.31 71 ASP A N 1
ATOM 558 C CA . ASP A 1 71 ? -11.162 8.357 20.320 1.00 67.31 71 ASP A CA 1
ATOM 559 C C . ASP A 1 71 ? -12.258 7.305 20.071 1.00 67.31 71 ASP A C 1
ATOM 561 O O . ASP A 1 71 ? -12.972 6.890 20.991 1.00 67.31 71 ASP A O 1
ATOM 565 N N . GLU A 1 72 ? -12.394 6.851 18.823 1.00 65.19 72 GLU A N 1
ATOM 566 C CA . GLU A 1 72 ? -13.294 5.749 18.483 1.00 65.19 72 GLU A CA 1
ATOM 567 C C . GLU A 1 72 ? -12.805 4.456 19.157 1.00 65.19 72 GLU A C 1
ATOM 569 O O . GLU A 1 72 ? -11.860 3.807 18.712 1.00 65.19 72 GLU A O 1
ATOM 574 N N . GLY A 1 73 ? -13.452 4.055 20.252 1.00 64.31 73 GLY A N 1
ATOM 575 C CA . GLY A 1 73 ? -13.196 2.763 20.884 1.00 64.31 73 GLY A CA 1
ATOM 576 C C . GLY A 1 73 ? -13.709 1.619 20.007 1.00 64.31 73 GLY A C 1
ATOM 577 O O . GLY A 1 73 ? -14.917 1.399 19.905 1.00 64.31 73 GLY A O 1
ATOM 578 N N . HIS A 1 74 ? -12.812 0.860 19.380 1.00 67.6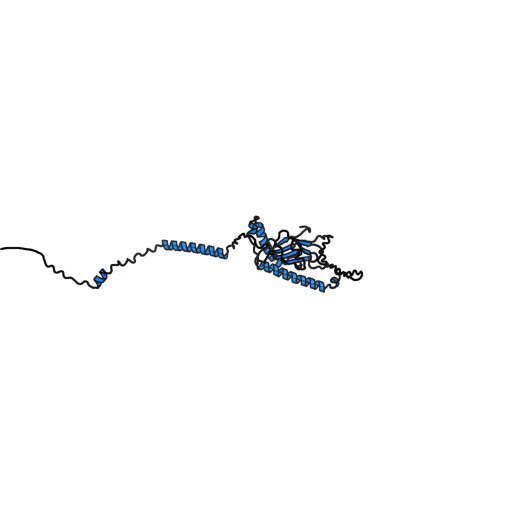9 74 HIS A N 1
ATOM 579 C CA . HIS A 1 74 ? -13.184 -0.352 18.651 1.00 67.69 74 HIS A CA 1
ATOM 580 C C . HIS A 1 74 ? -13.433 -1.513 19.629 1.00 67.69 74 HIS A C 1
ATOM 582 O O . HIS A 1 74 ? -12.553 -1.915 20.386 1.00 67.69 74 HIS A O 1
ATOM 588 N N . TYR A 1 75 ? -14.645 -2.077 19.620 1.00 73.25 75 TYR A N 1
ATOM 589 C CA . TYR A 1 75 ? -14.983 -3.249 20.434 1.00 73.25 75 TYR A CA 1
ATOM 590 C C . TYR A 1 75 ? -14.692 -4.540 19.664 1.00 73.25 75 TYR A C 1
ATOM 592 O O . TYR A 1 75 ? -15.515 -5.003 18.870 1.00 73.25 75 TYR A O 1
ATOM 600 N N . TYR A 1 76 ? -13.541 -5.157 19.921 1.00 73.62 76 TYR A N 1
ATOM 601 C CA . TYR A 1 76 ? -13.196 -6.444 19.321 1.00 73.62 76 TYR A CA 1
ATOM 602 C C . TYR A 1 76 ? -13.937 -7.595 20.008 1.00 73.62 76 TYR A C 1
ATOM 604 O O . TYR A 1 76 ? -13.979 -7.712 21.234 1.00 73.62 76 TYR A O 1
ATOM 612 N N . ARG A 1 77 ? -14.524 -8.484 19.202 1.00 82.56 77 ARG A N 1
ATOM 613 C CA . ARG A 1 77 ? -15.127 -9.739 19.663 1.00 82.56 77 ARG A CA 1
ATOM 614 C C . ARG A 1 77 ? -14.497 -10.898 18.913 1.00 82.56 77 ARG A C 1
ATOM 616 O O . ARG A 1 77 ? -14.588 -10.975 17.692 1.00 82.56 77 ARG A O 1
ATOM 623 N N . PHE A 1 78 ? -13.912 -11.830 19.653 1.00 86.69 78 PHE A N 1
ATOM 624 C CA . PHE A 1 78 ? -13.420 -13.073 19.078 1.00 86.69 78 PHE A CA 1
ATOM 625 C C . PHE A 1 78 ? -14.603 -13.971 18.713 1.00 86.69 78 PHE A C 1
ATOM 627 O O . PHE A 1 78 ? -15.502 -14.203 19.523 1.00 86.69 78 PHE A O 1
ATOM 634 N N . SER A 1 79 ? -14.603 -14.467 17.482 1.00 89.62 79 SER A N 1
ATOM 635 C CA . SER A 1 79 ? -15.565 -15.451 16.994 1.00 89.62 79 SER A CA 1
ATOM 636 C C . SER A 1 79 ? -14.817 -16.591 16.312 1.00 89.62 79 SER A C 1
ATOM 638 O O . SER A 1 79 ? -13.676 -16.423 15.882 1.00 89.62 79 SER A O 1
ATOM 640 N N . VAL A 1 80 ? -15.431 -17.774 16.279 1.00 92.50 80 VAL A N 1
ATOM 641 C CA . VAL A 1 80 ? -14.847 -18.927 15.590 1.00 92.50 80 VAL A CA 1
ATOM 642 C C . VAL A 1 80 ? -14.982 -18.705 14.090 1.00 92.50 80 VAL A C 1
ATOM 644 O O . VAL A 1 80 ? -16.079 -18.475 13.583 1.00 92.50 80 VAL A O 1
ATOM 647 N N . ASP A 1 81 ? -13.860 -18.797 13.392 1.00 89.25 81 ASP A N 1
ATOM 648 C CA . ASP A 1 81 ? -13.808 -18.712 11.942 1.00 89.25 81 ASP A CA 1
ATOM 649 C C . ASP A 1 81 ? -14.423 -19.968 11.308 1.00 89.25 81 ASP A C 1
ATOM 651 O O . ASP A 1 81 ? -13.902 -21.075 11.440 1.00 89.25 81 ASP A O 1
ATOM 655 N N . THR A 1 82 ? -15.563 -19.792 10.644 1.00 92.44 82 THR A N 1
ATOM 656 C CA . THR A 1 82 ? -16.286 -20.867 9.943 1.00 92.44 82 THR A CA 1
ATOM 657 C C . THR A 1 82 ? -16.028 -20.857 8.433 1.00 92.44 82 THR A C 1
ATOM 659 O O . THR A 1 82 ? -16.370 -21.819 7.746 1.00 92.44 82 THR A O 1
ATOM 662 N N . ALA A 1 83 ? -15.380 -19.812 7.909 1.00 87.25 83 ALA A N 1
ATOM 663 C CA . ALA A 1 83 ? -15.101 -19.616 6.489 1.00 87.25 83 ALA A CA 1
ATOM 664 C C . ALA A 1 83 ? -13.694 -20.131 6.138 1.00 87.25 83 ALA A C 1
ATOM 666 O O . ALA A 1 83 ? -12.783 -19.378 5.782 1.00 87.25 83 ALA A O 1
ATOM 667 N N . PHE A 1 84 ? -13.496 -21.445 6.273 1.00 82.19 84 PHE A N 1
ATOM 668 C CA . PHE A 1 84 ? -12.188 -22.075 6.041 1.00 82.19 84 PHE A CA 1
ATOM 669 C C 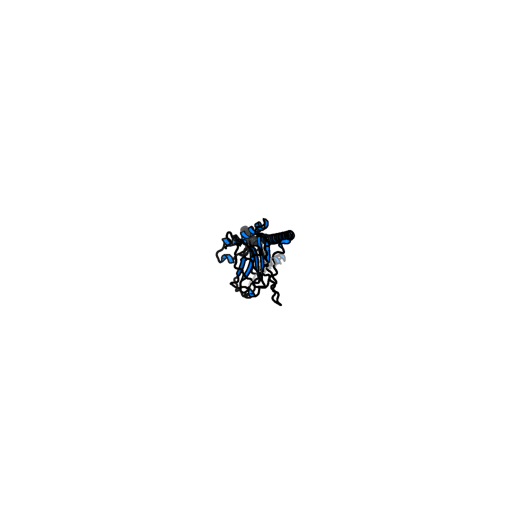. PHE A 1 84 ? -11.861 -22.262 4.550 1.00 82.19 84 PHE A C 1
ATOM 671 O O . PHE A 1 84 ? -10.696 -22.290 4.172 1.00 82.19 84 PHE A O 1
ATOM 678 N N . SER A 1 85 ? -12.886 -22.375 3.698 1.00 83.38 85 SER A N 1
ATOM 679 C CA . SER A 1 85 ? -12.752 -22.552 2.243 1.00 83.38 85 SER A CA 1
ATOM 680 C C . SER A 1 85 ? -12.696 -21.232 1.463 1.00 83.38 85 SER A C 1
ATOM 682 O O . SER A 1 85 ? -12.806 -21.233 0.236 1.00 83.38 85 SER A O 1
ATOM 684 N N . GLU A 1 86 ? -12.618 -20.095 2.153 1.00 86.50 86 GLU A N 1
ATOM 685 C CA . GLU A 1 86 ? -12.518 -18.786 1.514 1.00 86.50 86 GLU A CA 1
ATOM 686 C C . GLU A 1 86 ? -11.092 -18.529 1.013 1.00 86.50 86 GLU A C 1
ATOM 688 O O . GLU A 1 86 ? -10.111 -18.881 1.668 1.00 86.50 86 GLU A O 1
ATOM 693 N N . HIS A 1 87 ? -10.993 -17.892 -0.153 1.00 85.75 87 HIS A N 1
ATOM 694 C CA . HIS A 1 87 ? -9.730 -17.564 -0.806 1.00 85.75 87 HIS A CA 1
ATOM 695 C C . HIS A 1 87 ? -9.534 -16.045 -0.751 1.00 85.75 87 HIS A C 1
ATOM 697 O O . HIS A 1 87 ? -10.111 -15.337 -1.587 1.00 85.75 87 HIS A O 1
ATOM 703 N N . PRO A 1 88 ? -8.793 -15.513 0.237 1.00 87.75 88 PRO A N 1
ATOM 704 C CA . PRO A 1 88 ? -8.566 -14.078 0.335 1.00 87.75 88 PRO A CA 1
ATOM 705 C C . PRO A 1 88 ? -7.789 -13.547 -0.876 1.00 87.75 88 PRO A C 1
ATOM 707 O O . PRO A 1 88 ? -6.972 -14.241 -1.480 1.00 87.75 88 PRO A O 1
ATOM 710 N N . GLU A 1 89 ? -8.036 -12.288 -1.227 1.00 87.56 89 GLU A N 1
ATOM 711 C CA . GLU A 1 89 ? -7.275 -11.572 -2.253 1.00 87.56 89 GLU A CA 1
ATOM 712 C C . GLU A 1 89 ? -6.045 -10.923 -1.604 1.00 87.56 89 GLU A C 1
ATOM 714 O O . GLU A 1 89 ? -6.179 -10.054 -0.751 1.00 87.56 89 GLU A O 1
ATOM 719 N N . LEU A 1 90 ? -4.845 -11.368 -1.962 1.00 88.06 90 LEU A N 1
ATOM 720 C CA . LEU A 1 90 ? -3.583 -10.737 -1.595 1.00 88.06 90 LEU A CA 1
ATOM 721 C C . LEU A 1 90 ? -3.327 -9.553 -2.533 1.00 88.06 90 LEU A C 1
ATOM 723 O O . LEU A 1 90 ? -3.170 -9.744 -3.739 1.00 88.06 90 LEU A O 1
ATOM 727 N N . GLU A 1 91 ? -3.254 -8.349 -1.977 1.00 91.12 91 GLU A N 1
ATOM 728 C CA . GLU A 1 91 ? -2.830 -7.127 -2.658 1.00 91.12 91 GLU A CA 1
ATOM 729 C C . GLU A 1 91 ? -1.372 -6.833 -2.293 1.00 91.12 91 GLU A C 1
ATOM 731 O O . GLU A 1 91 ? -1.004 -6.775 -1.117 1.00 91.12 91 GLU A O 1
ATOM 736 N N . VAL A 1 92 ? -0.538 -6.670 -3.319 1.00 91.00 92 VAL A N 1
ATOM 737 C CA . VAL A 1 92 ? 0.881 -6.332 -3.177 1.00 91.00 92 VAL A CA 1
ATOM 738 C C . VAL A 1 92 ? 1.151 -5.075 -3.981 1.00 91.00 92 VAL A C 1
ATOM 740 O O . VAL A 1 92 ? 0.727 -4.978 -5.132 1.00 91.00 92 VAL A O 1
ATOM 743 N N . ASP A 1 93 ? 1.876 -4.138 -3.384 1.00 93.06 93 ASP A N 1
ATOM 744 C CA . ASP A 1 93 ? 2.473 -2.994 -4.061 1.00 93.06 93 ASP A CA 1
ATOM 745 C C . ASP A 1 93 ? 3.814 -2.668 -3.402 1.00 93.06 93 ASP A C 1
ATOM 747 O O . ASP A 1 93 ? 3.888 -2.252 -2.239 1.00 93.06 93 ASP A O 1
ATOM 751 N N . MET A 1 94 ? 4.894 -2.923 -4.130 1.00 92.88 94 MET A N 1
ATOM 752 C CA . MET A 1 94 ? 6.248 -2.726 -3.636 1.00 92.88 94 MET A CA 1
ATOM 753 C C . MET A 1 94 ? 7.208 -2.371 -4.761 1.00 92.88 94 MET A C 1
ATOM 755 O O . MET A 1 94 ? 6.983 -2.690 -5.927 1.00 92.88 94 MET A O 1
ATOM 759 N N . ILE A 1 95 ? 8.318 -1.732 -4.402 1.00 92.75 95 ILE A N 1
ATOM 760 C CA . ILE A 1 95 ? 9.369 -1.343 -5.342 1.00 92.75 95 ILE A CA 1
ATOM 761 C C . ILE A 1 95 ? 10.682 -1.955 -4.881 1.00 92.75 95 ILE A C 1
ATOM 763 O O . ILE A 1 95 ? 11.073 -1.789 -3.727 1.00 92.75 95 ILE A O 1
ATOM 767 N N . VAL A 1 96 ? 11.357 -2.651 -5.791 1.00 91.94 96 VAL A N 1
ATOM 768 C CA . VAL A 1 96 ? 12.644 -3.317 -5.559 1.00 91.94 96 VAL A CA 1
ATOM 769 C C . VAL A 1 96 ? 13.701 -2.661 -6.438 1.00 91.94 96 VAL A C 1
ATOM 771 O O . VAL A 1 96 ? 13.461 -2.443 -7.622 1.00 91.94 96 VAL A O 1
ATOM 774 N N . ALA A 1 97 ? 14.880 -2.376 -5.888 1.00 89.81 97 ALA A N 1
ATOM 775 C CA . ALA A 1 97 ? 16.036 -1.771 -6.556 1.00 89.81 97 ALA A CA 1
ATOM 776 C C . ALA A 1 97 ? 16.758 -2.739 -7.518 1.00 89.81 97 ALA A C 1
ATOM 778 O O . ALA A 1 97 ? 17.984 -2.817 -7.554 1.00 89.81 97 ALA A O 1
ATOM 779 N N . THR A 1 98 ? 15.989 -3.511 -8.282 1.00 85.31 98 THR A N 1
ATOM 780 C CA . THR A 1 98 ? 16.457 -4.433 -9.316 1.00 85.31 98 THR A CA 1
ATOM 781 C C . THR A 1 98 ? 15.599 -4.229 -10.571 1.00 85.31 98 THR A C 1
ATOM 783 O O . THR A 1 98 ? 14.381 -4.088 -10.439 1.00 85.31 98 THR A O 1
ATOM 786 N N . PRO A 1 99 ? 16.183 -4.221 -11.786 1.00 84.38 99 PRO A N 1
ATOM 787 C CA . PRO A 1 99 ? 15.421 -4.130 -13.032 1.00 84.38 99 PRO A CA 1
ATOM 788 C C . PRO A 1 99 ? 14.403 -5.265 -13.183 1.00 84.38 99 PRO A C 1
ATOM 790 O O . PRO A 1 99 ? 14.688 -6.408 -12.821 1.00 84.38 99 PRO A O 1
ATOM 793 N N . CYS A 1 100 ? 13.251 -4.977 -13.794 1.00 81.69 100 CYS A N 1
ATOM 794 C CA . CYS A 1 100 ? 12.165 -5.954 -13.933 1.00 81.69 100 CYS A CA 1
ATOM 795 C C . CYS A 1 100 ? 12.561 -7.229 -14.694 1.00 81.69 100 CYS A C 1
ATOM 797 O O . CYS A 1 100 ? 12.013 -8.290 -14.425 1.00 81.69 100 CYS A O 1
ATOM 799 N N . THR A 1 101 ? 13.537 -7.164 -15.604 1.00 76.50 101 THR A N 1
ATOM 800 C CA . THR A 1 101 ? 14.015 -8.331 -16.370 1.00 76.50 101 THR A CA 1
ATOM 801 C C . THR A 1 101 ? 14.717 -9.382 -15.511 1.00 76.50 101 THR A C 1
ATOM 803 O O . THR A 1 101 ? 14.786 -10.545 -15.899 1.00 76.50 101 THR A O 1
ATOM 806 N N . ASN A 1 102 ? 15.270 -8.970 -14.369 1.00 75.62 102 ASN A N 1
ATOM 807 C CA . ASN A 1 102 ? 16.030 -9.826 -13.460 1.00 75.62 102 ASN A CA 1
ATOM 808 C C . ASN A 1 102 ? 15.275 -10.068 -12.150 1.00 75.62 102 ASN A C 1
ATOM 810 O O . ASN A 1 102 ? 15.876 -10.536 -11.184 1.00 75.62 102 ASN A O 1
ATOM 814 N N . LEU A 1 103 ? 14.000 -9.685 -12.084 1.00 77.75 103 LEU A N 1
ATOM 815 C CA . LEU A 1 103 ? 13.192 -9.773 -10.883 1.00 77.75 103 LEU A CA 1
ATOM 816 C C . LEU A 1 103 ? 12.023 -10.713 -11.130 1.00 77.75 103 LEU A C 1
ATOM 818 O O . LEU A 1 103 ? 11.259 -10.539 -12.074 1.00 77.75 103 LEU A O 1
ATOM 822 N N . MET A 1 104 ? 11.865 -11.685 -10.243 1.00 77.00 104 MET A N 1
ATOM 823 C CA . MET A 1 104 ? 10.753 -12.619 -10.289 1.00 77.00 104 MET A CA 1
ATOM 824 C C . MET A 1 104 ? 10.112 -12.695 -8.914 1.00 77.00 104 MET A C 1
ATOM 826 O O . MET A 1 104 ? 10.787 -12.979 -7.928 1.00 77.00 104 MET A O 1
ATOM 830 N N . ALA A 1 105 ? 8.806 -12.463 -8.854 1.00 79.31 105 ALA A N 1
ATOM 831 C CA . ALA A 1 105 ? 7.994 -12.742 -7.684 1.00 79.31 105 ALA A CA 1
ATOM 832 C C . ALA A 1 105 ? 7.116 -13.966 -7.955 1.00 79.31 105 ALA A C 1
ATOM 834 O O . ALA A 1 105 ? 6.409 -14.030 -8.964 1.00 79.31 105 ALA A O 1
ATOM 835 N N . HIS A 1 106 ? 7.161 -14.940 -7.051 1.00 75.31 106 HIS A N 1
ATOM 836 C CA . HIS A 1 106 ? 6.357 -16.152 -7.132 1.00 75.31 106 HIS A CA 1
ATOM 837 C C . HIS A 1 106 ? 5.759 -16.497 -5.770 1.00 75.31 106 HIS A C 1
ATOM 839 O O . HIS A 1 106 ? 6.374 -16.284 -4.725 1.00 75.31 106 HIS A O 1
ATOM 845 N N . LEU A 1 107 ? 4.549 -17.050 -5.791 1.00 76.06 107 LEU A N 1
ATOM 846 C CA . LEU A 1 107 ? 3.900 -17.597 -4.611 1.00 76.06 107 LEU A CA 1
ATOM 847 C C . LEU A 1 107 ? 4.123 -19.108 -4.586 1.00 76.06 107 LEU A C 1
ATOM 849 O O . LEU A 1 107 ? 3.566 -19.835 -5.401 1.00 76.06 107 LEU A O 1
ATOM 853 N N . THR A 1 108 ? 4.927 -19.575 -3.639 1.00 71.75 108 THR A N 1
ATOM 854 C CA . THR A 1 108 ? 5.173 -21.004 -3.426 1.00 71.75 108 THR A CA 1
ATOM 855 C C . THR A 1 108 ? 4.167 -21.525 -2.409 1.00 71.75 108 THR A C 1
ATOM 857 O O . THR A 1 108 ? 4.034 -20.935 -1.339 1.00 71.75 108 THR A O 1
ATOM 860 N N . GLY A 1 109 ? 3.462 -22.618 -2.708 1.00 66.38 109 GLY A N 1
ATOM 861 C CA . GLY A 1 109 ? 2.443 -23.140 -1.798 1.00 66.38 109 GLY A CA 1
ATOM 862 C C . GLY A 1 109 ? 1.430 -24.075 -2.448 1.00 66.38 109 GLY A C 1
ATOM 863 O O . GLY A 1 109 ? 1.571 -24.453 -3.607 1.00 66.38 109 GLY A O 1
ATOM 864 N N . THR A 1 110 ? 0.373 -24.422 -1.713 1.00 56.12 110 THR A N 1
ATOM 865 C CA . THR A 1 110 ? -0.718 -25.282 -2.232 1.00 56.12 110 THR A CA 1
ATOM 866 C C . THR A 1 110 ? -1.522 -24.628 -3.363 1.00 56.12 110 THR A C 1
ATOM 868 O O . THR A 1 110 ? -2.218 -25.321 -4.098 1.00 56.12 110 THR A O 1
ATOM 871 N N . ALA A 1 111 ? -1.395 -23.307 -3.527 1.00 55.38 111 ALA A N 1
ATOM 872 C CA . ALA A 1 111 ? -1.998 -22.534 -4.609 1.00 55.38 111 ALA A CA 1
ATOM 873 C C . ALA A 1 111 ? -1.159 -22.506 -5.906 1.00 55.38 111 ALA A C 1
ATOM 875 O O . ALA A 1 111 ? -1.681 -22.136 -6.958 1.00 55.38 111 ALA A O 1
ATOM 876 N N . SER A 1 112 ? 0.127 -22.891 -5.877 1.00 52.66 112 SER A N 1
ATOM 877 C CA . SER A 1 112 ? 1.028 -22.685 -7.026 1.00 52.66 112 SER A CA 1
ATOM 878 C C . SER A 1 112 ? 0.704 -23.572 -8.231 1.00 52.66 112 SER A C 1
ATOM 880 O O . SER A 1 112 ? 1.023 -23.205 -9.358 1.00 52.66 112 SER A O 1
ATOM 882 N N . HIS A 1 113 ? 0.043 -24.715 -8.023 1.00 48.88 113 HIS A N 1
ATOM 883 C CA . HIS A 1 113 ? -0.244 -25.677 -9.090 1.00 48.88 113 HIS A CA 1
ATOM 884 C C . HIS A 1 113 ? -1.526 -25.374 -9.888 1.00 48.88 113 HIS A C 1
ATOM 886 O O . HIS A 1 113 ? -1.604 -25.768 -11.050 1.00 48.88 113 HIS A O 1
ATOM 892 N N . GLU A 1 114 ? -2.503 -24.658 -9.314 1.00 49.03 114 GLU A N 1
ATOM 893 C CA . GLU A 1 114 ? -3.743 -24.261 -10.014 1.00 49.03 114 GLU A CA 1
ATOM 894 C C . GLU A 1 114 ? -3.666 -22.851 -10.619 1.00 49.03 114 GLU A C 1
ATOM 896 O O . GLU A 1 114 ? -4.311 -22.575 -11.628 1.00 49.03 114 GLU A O 1
ATOM 901 N N . PHE A 1 115 ? -2.837 -21.963 -10.059 1.00 50.28 115 PHE A N 1
ATOM 902 C CA . PHE A 1 115 ? -2.702 -20.569 -10.507 1.00 50.28 115 PHE A CA 1
ATOM 903 C C . PHE A 1 115 ? -1.532 -20.328 -11.480 1.00 50.28 115 PHE A C 1
ATOM 905 O O . PHE A 1 115 ? -1.203 -19.184 -11.794 1.00 50.28 115 PHE A O 1
ATOM 912 N N . ASN A 1 116 ? -0.908 -21.396 -11.989 1.00 45.38 116 ASN A N 1
ATOM 913 C CA . ASN A 1 116 ? 0.337 -21.347 -12.764 1.00 45.38 116 ASN A CA 1
ATOM 914 C C . ASN A 1 116 ? 0.181 -20.919 -14.239 1.00 45.38 116 ASN A C 1
ATOM 916 O O . ASN A 1 116 ? 1.012 -21.249 -15.079 1.00 45.38 116 ASN A O 1
ATOM 920 N N . SER A 1 117 ? -0.876 -20.190 -14.595 1.00 43.41 117 SER A N 1
ATOM 921 C CA . SER A 1 117 ? -1.063 -19.676 -15.955 1.00 43.41 117 SER A CA 1
ATOM 922 C C . SER A 1 117 ? -1.138 -18.156 -15.941 1.00 43.41 117 SER A C 1
ATOM 924 O O . SER A 1 117 ? -2.202 -17.578 -15.771 1.00 43.41 117 SER A O 1
ATOM 926 N N . MET A 1 118 ? 0.039 -17.549 -16.128 1.00 47.12 118 MET A N 1
ATOM 927 C CA . MET A 1 118 ? 0.271 -16.225 -16.716 1.00 47.12 118 MET A CA 1
ATOM 928 C C . MET A 1 118 ? -0.588 -15.071 -16.147 1.00 47.12 118 MET A C 1
ATOM 930 O O . MET A 1 118 ? -1.727 -14.875 -16.560 1.00 47.12 118 MET A O 1
ATOM 934 N N . ASN A 1 119 ? 0.039 -14.229 -15.305 1.00 55.47 119 ASN A N 1
ATOM 935 C CA . ASN A 1 119 ? -0.363 -12.860 -14.890 1.00 55.47 119 ASN A CA 1
ATOM 936 C C . ASN A 1 119 ? -0.860 -12.664 -13.438 1.00 55.47 119 ASN A C 1
ATOM 938 O O . ASN A 1 119 ? -1.858 -11.980 -13.219 1.00 55.47 119 ASN A O 1
ATOM 942 N N . GLY A 1 120 ? -0.146 -13.173 -12.425 1.00 67.12 120 GLY A N 1
ATOM 943 C CA . GLY A 1 120 ? -0.460 -12.858 -11.017 1.00 67.12 120 GLY A CA 1
ATOM 944 C C . GLY A 1 120 ? -0.114 -11.419 -10.594 1.00 67.12 120 GLY A C 1
ATOM 945 O O . GLY A 1 120 ? -0.843 -10.804 -9.821 1.00 67.12 120 GLY A O 1
ATOM 946 N N . PHE A 1 121 ? 0.966 -10.849 -11.144 1.00 78.88 121 PHE A N 1
ATOM 947 C CA . PHE A 1 121 ? 1.463 -9.512 -10.799 1.00 78.88 121 PHE A CA 1
ATOM 948 C C . PHE A 1 121 ? 2.009 -8.781 -12.024 1.00 78.88 121 PHE A C 1
ATOM 950 O O . PHE A 1 121 ? 2.533 -9.401 -12.951 1.00 78.88 121 PHE A O 1
ATOM 957 N N . LYS A 1 122 ? 1.882 -7.454 -12.023 1.00 86.12 122 LYS A N 1
ATOM 958 C CA . LYS A 1 122 ? 2.474 -6.570 -13.025 1.00 86.12 122 LYS A CA 1
ATOM 959 C C . LYS A 1 122 ? 3.834 -6.088 -12.543 1.00 86.12 122 LYS A C 1
ATOM 961 O O . LYS A 1 122 ? 4.010 -5.782 -11.365 1.00 86.12 122 LYS A O 1
ATOM 966 N N . TYR A 1 123 ? 4.759 -6.004 -13.489 1.00 86.38 123 TYR A N 1
ATOM 967 C CA . TYR A 1 123 ? 6.119 -5.531 -13.286 1.00 86.38 123 TYR A CA 1
ATOM 968 C C . TYR A 1 123 ? 6.294 -4.271 -14.120 1.00 86.38 123 TYR A C 1
ATOM 970 O O . TYR A 1 123 ? 6.379 -4.349 -15.346 1.00 86.38 123 TYR A O 1
ATOM 978 N N . ASP A 1 124 ? 6.305 -3.119 -13.458 1.00 87.94 124 ASP A N 1
ATOM 979 C CA . ASP A 1 124 ? 6.487 -1.839 -14.132 1.00 87.94 124 ASP A CA 1
ATOM 980 C C . ASP A 1 124 ? 7.900 -1.303 -13.870 1.00 87.94 124 ASP A C 1
ATOM 982 O O . ASP A 1 124 ? 8.287 -1.133 -12.706 1.00 87.94 124 ASP A O 1
ATOM 986 N N . PRO A 1 125 ? 8.679 -1.012 -14.926 1.00 88.75 125 PRO A N 1
ATOM 987 C CA . PRO A 1 125 ? 10.017 -0.457 -14.783 1.00 88.75 125 PRO A CA 1
ATOM 988 C C . PRO A 1 125 ? 9.971 0.941 -14.171 1.00 88.75 125 PRO A C 1
ATOM 990 O O . PRO A 1 125 ? 9.217 1.795 -14.641 1.00 88.75 125 PRO A O 1
ATOM 993 N N . THR A 1 126 ? 10.780 1.184 -13.135 1.00 89.69 126 THR A N 1
ATOM 994 C CA . THR A 1 126 ? 10.789 2.468 -12.425 1.00 89.69 126 THR A CA 1
ATOM 995 C C . THR A 1 126 ? 12.163 2.861 -11.864 1.00 89.69 126 THR A C 1
ATOM 997 O O . THR A 1 126 ? 13.142 2.124 -11.994 1.00 89.69 126 THR A O 1
ATOM 1000 N N . ARG A 1 127 ? 12.263 4.048 -11.258 1.00 88.62 127 ARG A N 1
ATOM 1001 C CA . ARG A 1 127 ? 13.414 4.513 -10.471 1.00 88.62 127 ARG A CA 1
ATOM 1002 C C . ARG A 1 127 ? 13.202 4.261 -8.983 1.00 88.62 127 ARG A C 1
ATOM 1004 O O . ARG A 1 127 ? 12.103 4.460 -8.454 1.00 88.62 127 ARG A O 1
ATOM 1011 N N . PHE A 1 128 ? 14.270 3.852 -8.303 1.00 89.38 128 PHE A N 1
ATOM 1012 C CA . PHE A 1 128 ? 14.227 3.605 -6.863 1.00 89.38 128 PHE A CA 1
ATOM 1013 C C . PHE A 1 128 ? 14.112 4.911 -6.069 1.00 89.38 128 PHE A C 1
ATOM 1015 O O . PHE A 1 128 ? 13.447 4.956 -5.038 1.00 89.38 128 PHE A O 1
ATOM 1022 N N . GLU A 1 129 ? 14.709 5.998 -6.555 1.00 90.31 129 GLU A N 1
ATOM 1023 C CA . GLU A 1 129 ? 14.733 7.273 -5.847 1.00 90.31 129 GLU A CA 1
ATOM 1024 C C . GLU A 1 129 ? 13.329 7.878 -5.723 1.00 90.31 129 GLU A C 1
ATOM 1026 O O . GLU A 1 129 ? 12.513 7.815 -6.650 1.00 90.31 129 GLU A O 1
ATOM 1031 N N . PHE A 1 130 ? 13.041 8.473 -4.567 1.00 90.94 130 PHE A N 1
ATOM 1032 C CA . PHE A 1 130 ? 11.790 9.188 -4.334 1.00 90.94 130 PHE A CA 1
ATOM 1033 C C . PHE A 1 130 ? 11.744 10.507 -5.112 1.00 90.94 130 PHE A C 1
ATOM 1035 O O . PHE A 1 130 ? 12.750 11.206 -5.236 1.00 90.94 130 PHE A O 1
ATOM 1042 N N . THR A 1 131 ? 10.553 10.889 -5.577 1.00 91.44 131 THR A N 1
ATOM 1043 C CA . THR A 1 131 ? 10.282 12.302 -5.884 1.00 91.44 131 THR A CA 1
ATOM 1044 C C . THR A 1 131 ? 10.084 13.087 -4.583 1.00 91.44 131 THR A C 1
ATOM 1046 O O . THR A 1 131 ? 9.794 12.508 -3.537 1.00 91.44 131 THR A O 1
ATOM 1049 N N . GLU A 1 132 ? 10.214 14.414 -4.618 1.00 92.94 132 GLU A N 1
ATOM 1050 C CA . GLU A 1 132 ? 10.041 15.259 -3.424 1.00 92.94 132 GLU A CA 1
ATOM 1051 C C . GLU A 1 132 ? 8.660 15.069 -2.766 1.00 92.94 132 GLU A C 1
ATOM 1053 O O . GLU A 1 132 ? 8.547 14.941 -1.546 1.00 92.94 132 GLU A O 1
ATOM 1058 N N . LYS A 1 133 ? 7.606 14.962 -3.584 1.00 93.00 133 LYS A N 1
ATOM 1059 C CA . LYS A 1 133 ? 6.236 14.714 -3.117 1.00 93.00 133 LYS A CA 1
ATOM 1060 C C . LYS A 1 133 ? 6.040 13.292 -2.602 1.00 93.00 133 LYS A C 1
ATOM 1062 O O . LYS A 1 133 ? 5.429 13.099 -1.554 1.00 93.00 133 LYS A O 1
ATOM 1067 N N . GLU A 1 134 ? 6.573 12.303 -3.318 1.00 93.12 134 GLU A N 1
ATOM 1068 C CA . GLU A 1 134 ? 6.518 10.895 -2.916 1.00 93.12 134 GLU A CA 1
ATOM 1069 C C . GLU A 1 134 ? 7.200 10.711 -1.551 1.00 93.12 134 GLU A C 1
ATOM 1071 O O . GLU A 1 134 ? 6.622 10.102 -0.657 1.00 93.12 134 GLU A O 1
ATOM 1076 N N . ALA A 1 135 ? 8.367 11.335 -1.344 1.00 94.12 135 ALA A N 1
ATOM 1077 C CA . ALA A 1 135 ? 9.084 11.331 -0.070 1.00 94.12 135 ALA A CA 1
ATOM 1078 C C . ALA A 1 135 ? 8.277 11.981 1.064 1.00 94.12 135 ALA A C 1
ATOM 1080 O O . ALA A 1 135 ? 8.272 11.475 2.187 1.00 94.12 135 ALA A O 1
ATOM 1081 N N . MET A 1 136 ? 7.578 13.088 0.788 1.00 94.56 136 MET A N 1
ATOM 1082 C CA . MET A 1 136 ? 6.713 13.740 1.773 1.00 94.56 136 MET A CA 1
ATOM 1083 C C . MET A 1 136 ? 5.611 12.788 2.255 1.00 94.56 136 MET A C 1
ATOM 1085 O O . MET A 1 136 ? 5.464 12.591 3.462 1.00 94.56 136 MET A O 1
ATOM 1089 N N . TYR A 1 137 ? 4.868 12.165 1.336 1.00 95.00 137 TYR A N 1
ATOM 1090 C CA . TYR A 1 137 ? 3.808 11.227 1.708 1.00 95.00 137 TYR A CA 1
ATOM 1091 C C . TYR A 1 137 ? 4.350 9.944 2.351 1.00 95.00 137 TYR A C 1
ATOM 1093 O O . TYR A 1 137 ? 3.777 9.446 3.320 1.00 95.00 137 TYR A O 1
ATOM 1101 N N . TRP A 1 138 ? 5.484 9.441 1.864 1.00 93.81 138 TRP A N 1
ATOM 1102 C CA . TRP A 1 138 ? 6.154 8.268 2.420 1.00 93.81 138 TRP A CA 1
ATOM 1103 C C . TRP A 1 138 ? 6.583 8.487 3.874 1.00 93.81 138 TRP A C 1
ATOM 1105 O O . TRP A 1 138 ? 6.384 7.621 4.726 1.00 93.81 138 TRP A O 1
ATOM 1115 N N . ASN A 1 139 ? 7.108 9.672 4.190 1.00 93.81 139 ASN A N 1
ATOM 1116 C CA . ASN A 1 139 ? 7.474 10.034 5.556 1.00 93.81 139 ASN A CA 1
ATOM 1117 C C . ASN A 1 139 ? 6.257 10.095 6.488 1.00 93.81 139 ASN A C 1
ATOM 1119 O O . ASN A 1 139 ? 6.360 9.684 7.643 1.00 93.81 139 ASN A O 1
ATOM 1123 N N . GLU A 1 140 ? 5.102 10.563 6.009 1.00 92.50 140 GLU A N 1
ATOM 1124 C CA . GLU A 1 140 ? 3.860 10.529 6.792 1.00 92.50 140 GLU A CA 1
ATOM 1125 C C . GLU A 1 140 ? 3.396 9.092 7.066 1.00 92.50 140 GLU A C 1
ATOM 1127 O O . GLU A 1 140 ? 3.075 8.764 8.210 1.00 92.50 140 GLU A O 1
ATOM 1132 N N . LEU A 1 141 ? 3.447 8.209 6.063 1.00 91.31 141 LEU A N 1
ATOM 1133 C CA . LEU A 1 141 ? 3.143 6.785 6.239 1.00 91.31 141 LEU A CA 1
ATOM 1134 C C . LEU A 1 141 ? 4.082 6.132 7.270 1.00 91.31 141 LEU A C 1
ATOM 1136 O O . LEU A 1 141 ? 3.624 5.473 8.206 1.00 91.31 141 LEU A O 1
ATOM 1140 N N . LYS A 1 142 ? 5.393 6.386 7.164 1.00 90.94 142 LYS A N 1
ATOM 1141 C CA . LYS A 1 142 ? 6.402 5.896 8.116 1.00 90.94 142 LYS A CA 1
ATOM 1142 C C . LYS A 1 142 ? 6.144 6.362 9.547 1.00 90.94 142 LYS A C 1
ATOM 1144 O O . LYS A 1 142 ? 6.256 5.561 10.473 1.00 90.94 142 LYS A O 1
ATOM 1149 N N . LYS A 1 143 ? 5.776 7.630 9.754 1.00 89.62 143 LYS A N 1
ATOM 1150 C CA . LYS A 1 143 ? 5.458 8.167 11.092 1.00 89.62 143 LYS A CA 1
ATOM 1151 C C . LYS A 1 143 ? 4.280 7.446 11.747 1.00 89.62 143 LYS A C 1
ATOM 1153 O O . LYS A 1 143 ? 4.277 7.277 12.966 1.00 89.62 143 LYS A O 1
ATOM 1158 N N . VAL A 1 144 ? 3.269 7.051 10.970 1.00 85.19 144 VAL A N 1
ATOM 1159 C CA . VAL A 1 144 ? 2.139 6.263 11.489 1.00 85.19 144 VAL A CA 1
ATOM 1160 C C . VAL A 1 144 ? 2.605 4.853 11.850 1.00 85.19 144 VAL A C 1
ATOM 1162 O O . VAL A 1 144 ? 2.347 4.402 12.962 1.00 85.19 144 VAL A O 1
ATOM 1165 N N . GLN A 1 145 ? 3.393 4.216 10.982 1.00 84.00 145 GLN A N 1
ATOM 1166 C CA . GLN A 1 145 ? 3.890 2.859 11.209 1.00 84.00 145 GLN A CA 1
ATOM 1167 C C . GLN A 1 145 ? 4.843 2.737 12.410 1.00 84.00 145 GLN A C 1
ATOM 1169 O O . GLN A 1 145 ? 4.808 1.752 13.150 1.00 84.00 145 GLN A O 1
ATOM 1174 N N . HIS A 1 146 ? 5.709 3.728 12.628 1.00 78.44 146 HIS A N 1
ATOM 1175 C CA . HIS A 1 146 ? 6.632 3.731 13.766 1.00 78.44 146 HIS A CA 1
ATOM 1176 C C . HIS A 1 146 ? 5.910 3.862 15.111 1.00 78.44 146 HIS A C 1
ATOM 1178 O O . HIS A 1 146 ? 6.283 3.167 16.055 1.00 78.44 146 HIS A O 1
ATOM 1184 N N . ARG A 1 147 ? 4.837 4.666 15.187 1.00 70.75 147 ARG A N 1
ATOM 1185 C CA . ARG A 1 147 ? 4.022 4.784 16.409 1.00 70.75 147 ARG A CA 1
ATOM 1186 C C . ARG A 1 147 ? 3.428 3.447 16.843 1.00 70.75 147 ARG A C 1
ATOM 1188 O O . ARG A 1 147 ? 3.394 3.160 18.035 1.00 70.75 147 ARG A O 1
ATOM 1195 N N . THR A 1 148 ? 3.051 2.601 15.889 1.00 65.19 148 THR A N 1
ATOM 1196 C CA . THR A 1 148 ? 2.576 1.244 16.177 1.00 65.19 148 THR A CA 1
ATOM 1197 C C . THR A 1 148 ? 3.661 0.375 16.818 1.00 65.19 148 THR A C 1
ATOM 1199 O O . THR A 1 148 ? 3.360 -0.401 17.715 1.00 65.19 148 THR A O 1
ATOM 1202 N N . LYS A 1 149 ? 4.934 0.499 16.415 1.00 64.44 149 LYS A N 1
ATOM 1203 C CA . LYS A 1 149 ? 6.021 -0.376 16.902 1.00 64.44 149 LYS A CA 1
ATOM 1204 C C . LYS A 1 149 ? 6.494 -0.056 18.322 1.00 64.44 149 LYS A C 1
ATOM 1206 O O . LYS A 1 149 ? 6.959 -0.952 19.020 1.00 64.44 149 LYS A O 1
ATOM 1211 N N . GLU A 1 150 ? 6.403 1.201 18.747 1.00 60.84 150 GLU A N 1
ATOM 1212 C CA . GLU A 1 150 ? 6.930 1.648 20.046 1.00 60.84 150 GLU A CA 1
ATOM 1213 C C . GLU A 1 150 ? 5.987 1.331 21.226 1.00 60.84 150 GLU A C 1
ATOM 1215 O O . GLU A 1 150 ? 6.423 1.317 22.376 1.00 60.84 150 GLU A O 1
ATOM 1220 N N . GLY A 1 151 ? 4.708 1.029 20.962 1.00 54.47 151 GLY A N 1
ATOM 1221 C CA . GLY A 1 151 ? 3.673 0.852 21.990 1.00 54.47 151 GLY A CA 1
ATOM 1222 C C . GLY A 1 151 ? 3.275 -0.591 22.339 1.00 54.47 151 GLY A C 1
ATOM 1223 O O . GLY A 1 151 ? 2.386 -0.782 23.175 1.00 54.47 151 GLY A O 1
ATOM 1224 N N . THR A 1 152 ? 3.863 -1.616 21.712 1.00 52.59 152 THR A N 1
ATOM 1225 C CA . THR A 1 152 ? 3.256 -2.960 21.686 1.00 52.59 152 THR A CA 1
ATOM 1226 C C . THR A 1 152 ? 3.944 -3.994 22.574 1.00 52.59 152 THR A C 1
ATOM 1228 O O . THR A 1 152 ? 5.046 -4.459 22.288 1.00 52.59 152 THR A O 1
ATOM 1231 N N . THR A 1 153 ? 3.227 -4.470 23.594 1.00 58.66 153 THR A N 1
ATOM 1232 C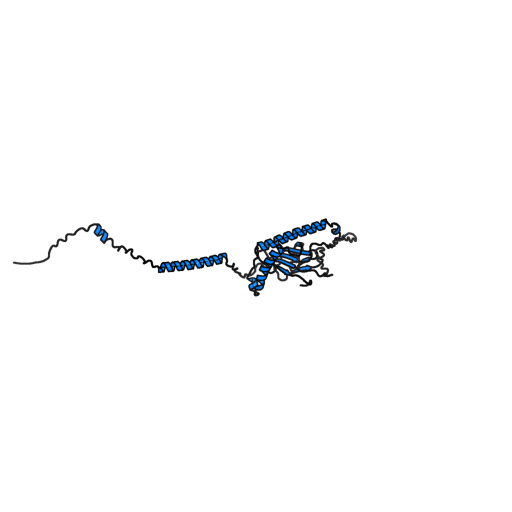 CA . THR A 1 153 ? 3.347 -5.862 24.055 1.00 58.66 153 THR A CA 1
ATOM 1233 C C . THR A 1 153 ? 2.704 -6.789 23.006 1.00 58.66 153 THR A C 1
ATOM 1235 O O . THR A 1 153 ? 1.815 -6.358 22.272 1.00 58.66 153 THR A O 1
ATOM 1238 N N . LEU A 1 154 ? 3.132 -8.059 22.916 1.00 55.06 154 LEU A N 1
ATOM 1239 C CA . LEU A 1 154 ? 2.764 -9.009 21.840 1.00 55.06 154 LEU A CA 1
ATOM 1240 C C . LEU A 1 154 ? 1.247 -9.112 21.562 1.00 55.06 154 LEU A C 1
ATOM 1242 O O . LEU A 1 154 ? 0.853 -9.328 20.421 1.00 55.06 154 LEU A O 1
ATOM 1246 N N . PHE A 1 155 ? 0.400 -8.900 22.574 1.00 55.47 155 PHE A N 1
ATOM 1247 C CA . PHE A 1 155 ? -1.062 -8.936 22.438 1.00 55.47 155 PHE A CA 1
ATOM 1248 C C . PHE A 1 155 ? -1.714 -7.570 22.166 1.00 55.47 155 PHE A C 1
ATOM 1250 O O . PHE A 1 155 ? -2.782 -7.531 21.567 1.00 55.47 155 PHE A O 1
ATOM 1257 N N . LYS A 1 156 ? -1.075 -6.449 22.534 1.00 54.97 156 LYS A N 1
ATOM 1258 C CA . LYS A 1 156 ? -1.602 -5.094 22.282 1.00 54.97 156 LYS A CA 1
ATOM 1259 C C . LYS A 1 156 ? -1.489 -4.691 20.804 1.00 54.97 156 LYS A C 1
ATOM 1261 O O . LYS A 1 156 ? -2.288 -3.907 20.316 1.00 54.97 156 LYS A O 1
ATOM 1266 N N . SER A 1 157 ? -0.557 -5.301 20.067 1.00 52.78 157 SER A N 1
ATOM 1267 C CA . SER A 1 157 ? -0.408 -5.110 18.614 1.00 52.78 157 SER A CA 1
ATOM 1268 C C . SER A 1 157 ? -1.616 -5.570 17.785 1.00 52.78 157 SER A C 1
ATOM 1270 O O . SER A 1 157 ? -1.701 -5.201 16.618 1.00 52.78 157 SER A O 1
ATOM 1272 N N . LEU A 1 158 ? -2.505 -6.400 18.342 1.00 58.62 158 LEU A N 1
ATOM 1273 C CA . LEU A 1 158 ? -3.709 -6.882 17.653 1.00 58.62 158 LEU A CA 1
ATOM 1274 C C . LEU A 1 158 ? -4.943 -6.006 17.924 1.00 58.62 158 LEU A C 1
ATOM 1276 O O . LEU A 1 158 ? -5.978 -6.238 17.309 1.00 58.62 158 LEU A O 1
ATOM 1280 N N . ASP A 1 159 ? -4.838 -5.040 18.840 1.00 57.12 159 ASP A N 1
ATOM 1281 C CA . ASP A 1 159 ? -5.975 -4.276 19.372 1.00 57.12 159 ASP A CA 1
ATOM 1282 C C . ASP A 1 159 ? -6.125 -2.892 18.710 1.00 57.12 159 ASP A C 1
ATOM 1284 O O . ASP A 1 159 ? -7.167 -2.256 18.809 1.00 57.12 159 ASP A O 1
ATOM 1288 N N . GLU A 1 160 ? -5.116 -2.406 17.983 1.00 69.75 160 GLU A N 1
ATOM 1289 C CA . GLU A 1 160 ? -5.128 -1.038 17.450 1.00 69.75 160 GLU A CA 1
ATOM 1290 C C . GLU A 1 160 ? -4.831 -1.017 15.947 1.00 69.75 160 GLU A C 1
ATOM 1292 O O . GLU A 1 160 ? -3.681 -1.062 15.507 1.00 69.75 160 GLU A O 1
ATOM 1297 N N . MET A 1 161 ? -5.896 -0.963 15.141 1.00 74.50 161 MET A N 1
ATOM 1298 C CA . MET A 1 161 ? -5.792 -0.636 13.719 1.00 74.50 161 MET A CA 1
ATOM 1299 C C . MET A 1 161 ? -5.370 0.825 13.581 1.00 74.50 161 MET A C 1
ATOM 1301 O O . MET A 1 161 ? -6.057 1.722 14.065 1.00 74.50 161 MET A O 1
ATOM 1305 N N . THR A 1 162 ? -4.255 1.080 12.903 1.00 80.31 162 THR A N 1
ATOM 1306 C CA . THR A 1 162 ? -3.800 2.444 12.644 1.00 80.31 162 THR A CA 1
ATOM 1307 C C . THR A 1 162 ? -4.263 2.920 11.278 1.00 80.31 162 THR A C 1
ATOM 1309 O O . THR A 1 162 ? -4.244 2.180 10.293 1.00 80.31 162 THR A O 1
ATOM 1312 N N . PHE A 1 163 ? -4.675 4.185 11.220 1.00 85.50 163 PHE A N 1
ATOM 1313 C CA . PHE A 1 163 ? -5.147 4.811 9.995 1.00 85.50 163 PHE A CA 1
ATOM 1314 C C . PHE A 1 163 ? -4.263 5.997 9.601 1.00 85.50 163 PHE A C 1
ATOM 1316 O O . PHE A 1 163 ? -3.824 6.790 10.436 1.00 85.50 163 PHE A O 1
ATOM 1323 N N . VAL A 1 164 ? -4.015 6.134 8.303 1.00 89.44 164 VAL A N 1
ATOM 1324 C CA . VAL A 1 164 ? -3.394 7.292 7.669 1.00 89.44 164 VAL A CA 1
ATOM 1325 C C . VAL A 1 164 ? -4.467 8.119 6.959 1.00 89.44 164 VAL A C 1
ATOM 1327 O O . VAL A 1 164 ? -5.479 7.601 6.488 1.00 89.44 164 VAL A O 1
ATOM 1330 N N . SER A 1 165 ? -4.257 9.435 6.867 1.00 89.25 165 SER A N 1
ATOM 1331 C CA . SER A 1 165 ? -5.172 10.321 6.140 1.00 89.25 165 SER A CA 1
ATOM 1332 C C . SER A 1 165 ? -5.326 9.868 4.685 1.00 89.25 165 SER A C 1
ATOM 1334 O O . SER A 1 165 ? -4.327 9.657 3.997 1.00 89.25 165 SER A O 1
ATOM 1336 N N . GLY A 1 166 ? -6.563 9.836 4.175 1.00 89.06 166 GLY A N 1
ATOM 1337 C CA . GLY A 1 166 ? -6.838 9.485 2.775 1.00 89.06 166 GLY A CA 1
ATOM 1338 C C . GLY A 1 166 ? -6.079 10.345 1.752 1.00 89.06 166 GLY A C 1
ATOM 1339 O O . GLY A 1 166 ? -5.794 9.882 0.654 1.00 89.06 166 GLY A O 1
ATOM 1340 N N . ARG A 1 167 ? -5.657 11.566 2.121 1.00 90.81 167 ARG A N 1
ATOM 1341 C CA . ARG A 1 167 ? -4.791 12.412 1.278 1.00 90.81 167 ARG A CA 1
ATOM 1342 C C . ARG A 1 167 ? -3.393 11.830 1.070 1.00 90.81 167 ARG A C 1
ATOM 1344 O O . ARG A 1 167 ? -2.822 12.029 0.007 1.00 90.81 167 ARG A O 1
ATOM 1351 N N . VAL A 1 168 ? -2.833 11.169 2.083 1.00 92.38 168 VAL A N 1
ATOM 1352 C CA . VAL A 1 168 ? -1.512 10.528 1.999 1.00 92.38 168 VAL A CA 1
ATOM 1353 C C . VAL A 1 168 ? -1.613 9.273 1.147 1.00 92.38 168 VAL A C 1
ATOM 1355 O O . VAL A 1 168 ? -0.789 9.067 0.265 1.00 92.38 168 VAL A O 1
ATOM 1358 N N . GLU A 1 169 ? -2.658 8.475 1.372 1.00 90.38 169 GLU A N 1
ATOM 1359 C CA . GLU A 1 169 ? -2.889 7.247 0.615 1.00 90.38 169 GLU A CA 1
ATOM 1360 C C . GLU A 1 169 ? -3.114 7.527 -0.882 1.00 90.38 169 GLU A C 1
ATOM 1362 O O . GLU A 1 169 ? -2.489 6.896 -1.734 1.00 90.38 169 GLU A O 1
ATOM 1367 N N . GLU A 1 170 ? -3.972 8.495 -1.214 1.00 92.44 170 GLU A N 1
ATOM 1368 C CA . GLU A 1 170 ? -4.213 8.898 -2.604 1.00 92.44 170 GLU A CA 1
ATOM 1369 C C . GLU A 1 170 ? -3.001 9.635 -3.196 1.00 92.44 170 GLU A C 1
ATOM 1371 O O . GLU A 1 170 ? -2.669 9.456 -4.367 1.00 92.44 170 GLU A O 1
ATOM 1376 N N . GLY A 1 171 ? -2.291 10.421 -2.382 1.00 93.19 171 GLY A N 1
ATOM 1377 C CA . GLY A 1 171 ? -1.053 11.097 -2.768 1.00 93.19 171 GLY A CA 1
ATOM 1378 C C . GLY A 1 171 ? 0.047 10.126 -3.202 1.00 93.19 171 GLY A C 1
ATOM 1379 O O . GLY A 1 171 ? 0.607 10.286 -4.282 1.00 93.19 171 GLY A O 1
ATOM 1380 N N . LEU A 1 172 ? 0.312 9.079 -2.413 1.00 92.75 172 LEU A N 1
ATOM 1381 C CA . LEU A 1 172 ? 1.278 8.029 -2.771 1.00 92.75 172 LEU A CA 1
ATOM 1382 C C . LEU A 1 172 ? 0.896 7.342 -4.079 1.00 92.75 172 LEU A C 1
ATOM 1384 O O . LEU A 1 172 ? 1.713 7.242 -4.994 1.00 92.75 172 LEU A O 1
ATOM 1388 N N . LYS A 1 173 ? -0.373 6.945 -4.197 1.00 91.38 173 LYS A N 1
ATOM 1389 C CA . LYS A 1 173 ? -0.873 6.243 -5.377 1.00 91.38 173 LYS A CA 1
ATOM 1390 C C . LYS A 1 173 ? -0.741 7.086 -6.650 1.00 91.38 173 LYS A C 1
ATOM 1392 O O . LYS A 1 173 ? -0.225 6.607 -7.659 1.00 91.38 173 LYS A O 1
ATOM 1397 N N . THR A 1 174 ? -1.205 8.334 -6.612 1.00 93.88 174 THR A N 1
ATOM 1398 C CA . THR A 1 174 ? -1.207 9.238 -7.774 1.00 93.88 174 THR A CA 1
ATOM 1399 C C . THR A 1 174 ? 0.204 9.607 -8.229 1.00 93.88 174 THR A C 1
ATOM 1401 O O . THR A 1 174 ? 0.483 9.609 -9.433 1.00 93.88 174 THR A O 1
ATOM 1404 N N . GLU A 1 175 ? 1.116 9.874 -7.293 1.00 93.81 175 GLU A N 1
ATOM 1405 C CA . GLU A 1 175 ? 2.517 10.167 -7.605 1.00 93.81 175 GLU A CA 1
ATOM 1406 C C . GLU A 1 175 ? 3.234 8.926 -8.165 1.00 93.81 175 GLU A C 1
ATOM 1408 O O . GLU A 1 175 ? 3.968 9.041 -9.149 1.00 93.81 175 GLU A O 1
ATOM 1413 N N . ALA A 1 176 ? 2.955 7.726 -7.641 1.00 90.62 176 ALA A N 1
ATOM 1414 C CA . ALA A 1 176 ? 3.498 6.477 -8.175 1.00 90.62 176 ALA A CA 1
ATOM 1415 C C . ALA A 1 176 ? 3.009 6.189 -9.609 1.00 90.62 176 ALA A C 1
ATOM 1417 O O . ALA A 1 176 ? 3.816 5.893 -10.490 1.00 90.62 176 ALA A O 1
ATOM 1418 N N . GLU A 1 177 ? 1.708 6.329 -9.886 1.00 92.06 177 GLU A N 1
ATOM 1419 C CA . GLU A 1 177 ? 1.150 6.160 -11.241 1.00 92.06 177 GLU A CA 1
ATOM 1420 C C . GLU A 1 177 ? 1.697 7.200 -12.237 1.00 92.06 177 GLU A C 1
ATOM 1422 O O . GLU A 1 177 ? 1.944 6.893 -13.409 1.00 92.06 177 GLU A O 1
ATOM 1427 N N . THR A 1 178 ? 1.908 8.438 -11.784 1.00 93.12 178 THR A N 1
ATOM 1428 C CA . THR A 1 178 ? 2.487 9.508 -12.610 1.00 93.12 178 THR A CA 1
ATOM 1429 C C . THR A 1 178 ? 3.938 9.199 -12.961 1.00 93.12 178 THR A C 1
ATOM 1431 O O . THR A 1 178 ? 4.301 9.216 -14.140 1.00 93.12 178 THR A O 1
ATOM 1434 N N . LYS A 1 179 ? 4.740 8.824 -11.960 1.00 90.88 179 LYS A N 1
ATOM 1435 C CA . LYS A 1 179 ? 6.140 8.415 -12.115 1.00 90.88 179 LYS A CA 1
ATOM 1436 C C . LYS A 1 179 ? 6.288 7.276 -13.124 1.00 90.88 179 LYS A C 1
ATOM 1438 O O . LYS A 1 179 ? 7.078 7.383 -14.059 1.00 90.88 179 LYS A O 1
ATOM 1443 N N . GLN A 1 180 ? 5.454 6.245 -13.008 1.00 89.50 180 GLN A N 1
ATOM 1444 C CA . GLN A 1 180 ? 5.428 5.138 -13.964 1.00 89.50 180 GLN A CA 1
ATOM 1445 C C . GLN A 1 180 ? 5.115 5.585 -15.391 1.00 89.50 180 GLN A C 1
ATOM 1447 O O . GLN A 1 180 ? 5.767 5.149 -16.339 1.00 89.50 180 GLN A O 1
ATOM 1452 N N . ARG A 1 181 ? 4.112 6.454 -15.569 1.00 90.38 181 ARG A N 1
ATOM 1453 C CA . ARG A 1 181 ? 3.717 6.945 -16.895 1.00 90.38 181 ARG A CA 1
ATOM 1454 C C . ARG A 1 181 ? 4.853 7.719 -17.562 1.00 90.38 181 ARG A C 1
ATOM 1456 O O . ARG A 1 181 ? 5.106 7.534 -18.753 1.00 90.38 181 ARG A O 1
ATOM 1463 N N . GLU A 1 182 ? 5.537 8.568 -16.801 1.00 90.19 182 GLU A N 1
ATOM 1464 C CA . GLU A 1 182 ? 6.692 9.333 -17.275 1.00 90.19 182 GLU A CA 1
ATOM 1465 C C . GLU A 1 182 ? 7.859 8.424 -17.672 1.00 90.19 182 GLU A C 1
ATOM 1467 O O . GLU A 1 182 ? 8.474 8.620 -18.722 1.00 90.19 182 GLU A O 1
ATOM 1472 N N . GLU A 1 183 ? 8.146 7.402 -16.869 1.00 86.62 183 GLU A N 1
ATOM 1473 C CA . GLU A 1 183 ? 9.240 6.462 -17.121 1.00 86.62 183 GLU A CA 1
ATOM 1474 C C . GLU A 1 183 ? 8.962 5.548 -18.304 1.00 86.62 183 GLU A C 1
ATOM 1476 O O . GLU A 1 183 ? 9.819 5.397 -19.176 1.00 86.62 183 GLU A O 1
ATOM 1481 N N . ALA A 1 184 ? 7.742 5.026 -18.410 1.00 85.50 184 ALA A N 1
ATOM 1482 C CA . ALA A 1 184 ? 7.309 4.274 -19.578 1.00 85.50 184 ALA A CA 1
ATOM 1483 C C . ALA A 1 184 ? 7.457 5.113 -20.858 1.00 85.50 184 ALA A C 1
ATOM 1485 O O . ALA A 1 184 ? 7.966 4.625 -21.871 1.00 85.50 184 ALA A O 1
ATOM 1486 N N . HIS A 1 185 ? 7.083 6.396 -20.813 1.00 88.06 185 HIS A N 1
ATOM 1487 C CA . HIS A 1 185 ? 7.260 7.308 -21.941 1.00 88.06 185 HIS A CA 1
ATOM 1488 C C . HIS A 1 185 ? 8.745 7.566 -22.257 1.00 88.06 185 HIS A C 1
ATOM 1490 O O . HIS A 1 185 ? 9.145 7.523 -23.424 1.00 88.06 185 HIS A O 1
ATOM 1496 N N . ALA A 1 186 ? 9.591 7.770 -21.242 1.00 85.81 186 ALA A N 1
ATOM 1497 C CA . ALA A 1 186 ? 11.031 7.965 -21.417 1.00 85.81 186 ALA A CA 1
ATOM 1498 C C . ALA A 1 186 ? 11.712 6.735 -22.045 1.00 85.81 186 ALA A C 1
ATOM 1500 O O . ALA A 1 186 ? 12.478 6.878 -23.002 1.00 85.81 186 ALA A O 1
ATOM 1501 N N . ILE A 1 187 ? 11.376 5.529 -21.581 1.00 79.50 187 ILE A N 1
ATOM 1502 C CA . ILE A 1 187 ? 11.878 4.261 -22.130 1.00 79.50 187 ILE A CA 1
ATOM 1503 C C . ILE A 1 187 ? 11.427 4.095 -23.589 1.00 79.50 187 ILE A C 1
ATOM 1505 O O . ILE A 1 187 ? 12.226 3.729 -24.454 1.00 79.50 187 ILE A O 1
ATOM 1509 N N . GLN A 1 188 ? 10.169 4.416 -23.913 1.00 83.19 188 GLN A N 1
ATOM 1510 C CA . GLN A 1 188 ? 9.673 4.370 -25.295 1.00 83.19 188 GLN A CA 1
ATOM 1511 C C . GLN A 1 188 ? 10.418 5.342 -26.219 1.00 83.19 188 GLN A C 1
ATOM 1513 O O . GLN A 1 188 ? 10.761 4.984 -27.349 1.00 83.19 188 GLN A O 1
ATOM 1518 N N . LEU A 1 189 ? 10.700 6.562 -25.755 1.00 86.56 189 LEU A N 1
ATOM 1519 C CA . LEU A 1 189 ? 11.485 7.537 -26.514 1.00 86.56 189 LEU A CA 1
ATOM 1520 C C . LEU A 1 189 ? 12.926 7.067 -26.732 1.00 86.56 189 LEU A C 1
ATOM 1522 O O . LEU A 1 189 ? 13.453 7.214 -27.836 1.00 86.56 189 LEU A O 1
ATOM 1526 N N . GLN A 1 190 ? 13.555 6.474 -25.715 1.00 80.75 190 GLN A N 1
ATOM 1527 C CA . GLN A 1 190 ? 14.891 5.887 -25.840 1.00 80.75 190 GLN A CA 1
ATOM 1528 C C . GLN A 1 190 ? 14.912 4.755 -26.876 1.00 80.75 190 GLN A C 1
ATOM 1530 O O . GLN A 1 190 ? 15.784 4.740 -27.745 1.00 80.75 190 GLN A O 1
ATOM 1535 N N . ARG A 1 191 ? 13.902 3.873 -26.866 1.00 75.12 191 ARG A N 1
ATOM 1536 C CA . ARG A 1 191 ? 13.747 2.803 -27.868 1.00 75.12 191 ARG A CA 1
ATOM 1537 C C . ARG A 1 191 ? 13.616 3.351 -29.292 1.00 75.12 191 ARG A C 1
ATOM 1539 O O . ARG A 1 191 ? 14.224 2.807 -30.208 1.00 75.12 191 ARG A O 1
ATOM 1546 N N . LYS A 1 192 ? 12.872 4.448 -29.484 1.00 81.31 192 LYS A N 1
ATOM 1547 C CA . LYS A 1 192 ? 12.743 5.109 -30.797 1.00 81.31 192 LYS A CA 1
ATOM 1548 C C . LYS A 1 192 ? 14.053 5.739 -31.277 1.00 81.31 192 LYS A C 1
ATOM 1550 O O . LYS A 1 192 ? 14.320 5.715 -32.474 1.00 81.31 192 LYS A O 1
ATOM 1555 N N . LYS A 1 193 ? 14.862 6.298 -30.368 1.00 81.44 193 LYS A N 1
ATOM 1556 C CA . LYS A 1 193 ? 16.167 6.897 -30.705 1.00 81.44 193 LYS A CA 1
ATOM 1557 C C . LYS A 1 193 ? 17.217 5.849 -31.090 1.00 81.44 193 LYS A C 1
ATOM 1559 O O . LYS A 1 193 ? 18.014 6.115 -31.982 1.00 81.44 193 LYS A O 1
ATOM 1564 N N . ASN A 1 194 ? 17.177 4.660 -30.480 1.00 70.75 194 ASN A N 1
ATOM 1565 C CA . ASN A 1 194 ? 18.147 3.581 -30.702 1.00 70.75 194 ASN A CA 1
ATOM 1566 C C . ASN A 1 194 ? 17.490 2.298 -31.267 1.00 70.75 194 ASN A C 1
ATOM 1568 O O . ASN A 1 194 ? 17.463 1.266 -30.595 1.00 70.75 194 ASN A O 1
ATOM 1572 N N . PRO A 1 195 ? 16.993 2.304 -32.522 1.00 60.53 195 PRO A N 1
ATOM 1573 C CA . PRO A 1 195 ? 16.271 1.164 -33.098 1.00 60.53 195 PRO A CA 1
ATOM 1574 C C . PRO A 1 195 ? 17.148 -0.084 -33.313 1.00 60.53 195 PRO A C 1
ATOM 1576 O O . PRO A 1 195 ? 16.639 -1.203 -33.291 1.00 60.53 195 PRO A O 1
ATOM 1579 N N . LYS A 1 196 ? 18.472 0.080 -33.465 1.00 51.47 196 LYS A N 1
ATOM 1580 C CA . LYS A 1 196 ? 19.427 -1.031 -33.661 1.00 51.47 196 LYS A CA 1
ATOM 1581 C C . LYS A 1 196 ? 19.573 -1.953 -32.441 1.00 51.47 196 LYS A C 1
ATOM 1583 O O . LYS A 1 196 ? 20.026 -3.074 -32.600 1.00 51.47 196 LYS A O 1
ATOM 1588 N N . GLN A 1 197 ? 19.140 -1.519 -31.257 1.00 49.56 197 GLN A N 1
ATOM 1589 C CA . GLN A 1 197 ? 19.190 -2.305 -30.015 1.00 49.56 197 GLN A CA 1
ATOM 1590 C C . GLN A 1 197 ? 17.944 -3.192 -29.810 1.00 49.56 197 GLN A C 1
ATOM 1592 O O . GLN A 1 197 ? 17.839 -3.913 -28.822 1.00 49.56 197 GLN A O 1
ATOM 1597 N N . SER A 1 198 ? 16.959 -3.126 -30.718 1.00 43.31 198 SER A N 1
ATOM 1598 C CA . SER A 1 198 ? 15.716 -3.905 -30.625 1.00 43.31 198 SER A CA 1
ATOM 1599 C C . SER A 1 198 ? 15.748 -5.231 -31.395 1.00 43.31 198 SER A C 1
ATOM 1601 O O . SER A 1 198 ? 14.820 -6.020 -31.231 1.00 43.31 198 SER A O 1
ATOM 1603 N N . LEU A 1 199 ? 16.773 -5.472 -32.221 1.00 42.81 199 LEU A N 1
ATOM 1604 C CA . LEU A 1 199 ? 16.891 -6.649 -33.095 1.00 42.81 199 LEU A CA 1
ATOM 1605 C C . LEU A 1 199 ? 17.964 -7.653 -32.624 1.00 42.81 199 LEU A C 1
ATOM 1607 O O . LEU A 1 199 ? 18.311 -8.552 -33.377 1.00 42.81 199 LEU A O 1
ATOM 1611 N N . ASP A 1 200 ? 18.504 -7.501 -31.411 1.00 38.88 200 ASP A N 1
ATOM 1612 C CA . ASP A 1 200 ? 19.661 -8.284 -30.939 1.00 38.88 200 ASP A CA 1
ATOM 1613 C C . ASP A 1 200 ? 19.368 -9.082 -29.657 1.00 38.88 200 ASP A C 1
ATOM 1615 O O . ASP A 1 200 ? 20.143 -9.104 -28.708 1.00 38.88 200 ASP A O 1
ATOM 1619 N N . GLY A 1 201 ? 18.192 -9.710 -29.587 1.00 40.72 201 GLY A N 1
ATOM 1620 C CA . GLY A 1 201 ? 17.774 -10.447 -28.389 1.00 40.72 201 GLY A CA 1
ATOM 1621 C C . GLY A 1 201 ? 16.775 -11.559 -28.664 1.00 40.72 201 GLY A C 1
ATOM 1622 O O . GLY A 1 201 ? 15.868 -11.757 -27.870 1.00 40.72 201 GLY A O 1
ATOM 1623 N N . GLY A 1 202 ? 16.893 -12.232 -29.805 1.00 44.25 202 GLY A N 1
ATOM 1624 C CA . GLY A 1 202 ? 16.042 -13.359 -30.170 1.00 44.25 202 GLY A CA 1
ATOM 1625 C C . GLY A 1 202 ? 16.690 -14.178 -31.273 1.00 44.25 202 GLY A C 1
ATOM 1626 O O . GLY A 1 202 ? 16.313 -14.051 -32.434 1.00 44.25 202 GLY A O 1
ATOM 1627 N N . THR A 1 203 ? 17.690 -14.994 -30.937 1.00 42.75 203 THR A N 1
ATOM 1628 C CA . THR A 1 203 ? 18.256 -15.941 -31.906 1.00 42.75 203 THR A CA 1
ATOM 1629 C C . THR A 1 203 ? 17.260 -17.079 -32.095 1.00 42.75 203 THR A C 1
ATOM 1631 O O . THR A 1 203 ? 17.122 -17.931 -31.223 1.00 42.75 203 THR A O 1
ATOM 1634 N N . LEU A 1 204 ? 16.550 -17.088 -33.224 1.00 43.91 204 LEU A N 1
ATOM 1635 C CA . LEU A 1 204 ? 15.642 -18.173 -33.593 1.00 43.91 204 LEU A CA 1
ATOM 1636 C C . LEU A 1 204 ? 16.480 -19.332 -34.161 1.00 43.91 204 LEU A C 1
ATOM 1638 O O . LEU A 1 204 ? 16.844 -19.328 -35.336 1.00 43.91 204 LEU A O 1
ATOM 1642 N N . ILE A 1 205 ? 16.860 -20.294 -33.316 1.00 46.78 205 ILE A N 1
ATOM 1643 C CA . ILE A 1 205 ? 17.638 -21.465 -33.749 1.00 46.78 205 ILE A CA 1
ATOM 1644 C C . ILE A 1 205 ? 16.664 -22.543 -34.233 1.00 46.78 205 ILE A C 1
ATOM 1646 O O . ILE A 1 205 ? 16.022 -23.215 -33.431 1.00 46.78 205 ILE A O 1
ATOM 1650 N N . LEU A 1 206 ? 16.564 -22.713 -35.552 1.00 48.19 206 LEU A N 1
ATOM 1651 C CA . LEU A 1 206 ? 15.803 -23.796 -36.179 1.00 48.19 206 LEU A CA 1
ATOM 1652 C C . LEU A 1 206 ? 16.687 -25.047 -36.272 1.00 48.19 206 LEU A C 1
ATOM 1654 O O . LEU A 1 206 ? 17.486 -25.173 -37.199 1.00 48.19 206 LEU A O 1
ATOM 1658 N N . ILE A 1 207 ? 16.563 -25.978 -35.322 1.00 51.66 207 ILE A N 1
ATOM 1659 C CA . ILE A 1 207 ? 17.224 -27.290 -35.421 1.00 51.66 207 ILE A CA 1
ATOM 1660 C C . ILE A 1 207 ? 16.260 -28.250 -36.121 1.00 51.66 207 ILE A C 1
ATOM 1662 O O . ILE A 1 207 ? 15.284 -28.702 -35.528 1.00 51.66 207 ILE A O 1
ATOM 1666 N N . GLY A 1 208 ? 16.505 -28.526 -37.401 1.00 45.97 208 GLY A N 1
ATOM 1667 C CA . GLY A 1 208 ? 15.680 -29.425 -38.205 1.00 45.97 208 GLY A CA 1
ATOM 1668 C C . GLY A 1 208 ? 16.369 -30.761 -38.474 1.00 45.97 208 GLY A C 1
ATOM 1669 O O . GLY A 1 208 ? 17.378 -30.791 -39.167 1.00 45.97 208 GLY A O 1
ATOM 1670 N N . ASN A 1 209 ? 15.766 -31.859 -38.013 1.00 48.91 209 ASN A N 1
ATOM 1671 C CA . ASN A 1 209 ? 15.989 -33.211 -38.537 1.00 48.91 209 ASN A CA 1
ATOM 1672 C C . ASN A 1 209 ? 14.629 -33.789 -38.947 1.00 48.91 209 ASN A C 1
ATOM 1674 O O . ASN A 1 209 ? 14.005 -34.494 -38.165 1.00 48.91 209 ASN A O 1
ATOM 1678 N N . GLY A 1 210 ? 14.157 -33.439 -40.150 1.00 54.12 210 GLY A N 1
ATOM 1679 C CA . GLY A 1 210 ? 13.005 -34.064 -40.814 1.00 54.12 210 GLY A CA 1
ATOM 1680 C C . GLY A 1 210 ? 11.698 -34.097 -40.002 1.00 54.12 210 GLY A C 1
ATOM 1681 O O . GLY A 1 210 ? 11.461 -35.024 -39.241 1.00 54.12 210 GLY A O 1
ATOM 1682 N N . PHE A 1 211 ? 10.806 -33.140 -40.269 1.00 52.59 211 PHE A N 1
ATOM 1683 C CA . PHE A 1 211 ? 9.391 -33.076 -39.844 1.00 52.59 211 PHE A CA 1
ATOM 1684 C C . PHE A 1 211 ? 9.007 -32.464 -38.489 1.00 52.59 211 PHE A C 1
ATOM 1686 O O . PHE A 1 211 ? 7.815 -32.278 -38.280 1.00 52.59 211 PHE A O 1
ATOM 1693 N N . ASN A 1 212 ? 9.928 -32.014 -37.634 1.00 38.56 212 ASN A N 1
ATOM 1694 C CA . ASN A 1 212 ? 9.558 -31.197 -36.466 1.00 38.56 212 ASN A CA 1
ATOM 1695 C C . ASN A 1 212 ? 10.522 -30.020 -36.303 1.00 38.56 212 ASN A C 1
ATOM 1697 O O . ASN A 1 212 ? 11.732 -30.211 -36.209 1.00 38.56 212 ASN A O 1
ATOM 1701 N N . VAL A 1 213 ? 9.985 -28.801 -36.310 1.00 50.25 213 VAL A N 1
ATOM 1702 C CA . VAL A 1 213 ? 10.743 -27.566 -36.096 1.00 50.25 213 VAL A CA 1
ATOM 1703 C C . VAL A 1 213 ? 10.540 -27.145 -34.643 1.00 50.25 213 VAL A C 1
ATOM 1705 O O . VAL A 1 213 ? 9.415 -26.861 -34.243 1.00 50.25 213 VAL A O 1
ATOM 1708 N N . PHE A 1 214 ? 11.612 -27.114 -33.853 1.00 46.03 214 PHE A N 1
ATOM 1709 C CA . PHE A 1 214 ? 11.581 -26.604 -32.481 1.00 46.03 214 PHE A CA 1
ATOM 1710 C C . PHE A 1 214 ? 12.021 -25.133 -32.488 1.00 46.03 214 PHE A C 1
ATOM 1712 O O . PHE A 1 214 ? 13.113 -24.822 -32.964 1.00 46.03 214 PHE A O 1
ATOM 1719 N N . HIS A 1 215 ? 11.169 -24.219 -32.017 1.00 43.66 215 HIS A N 1
ATOM 1720 C CA . HIS A 1 215 ? 11.499 -22.796 -31.895 1.00 43.66 215 HIS A CA 1
ATOM 1721 C C . HIS A 1 215 ? 12.014 -2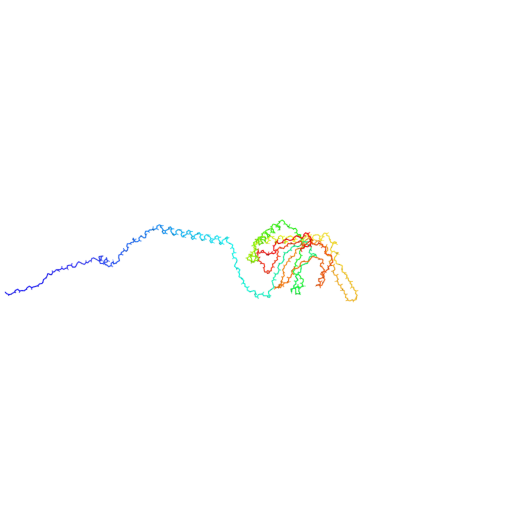2.507 -30.486 1.00 43.66 215 HIS A C 1
ATOM 1723 O O . HIS A 1 215 ? 11.245 -22.531 -29.531 1.00 43.66 215 HIS A O 1
ATOM 1729 N N . VAL A 1 216 ? 13.301 -22.181 -30.359 1.00 46.66 216 VAL A N 1
ATOM 1730 C CA . VAL A 1 216 ? 13.853 -21.639 -29.111 1.00 46.66 216 VAL A CA 1
ATOM 1731 C C . VAL A 1 216 ? 13.942 -20.123 -29.248 1.00 46.66 216 VAL A C 1
ATOM 1733 O O . VAL A 1 216 ? 14.710 -19.621 -30.066 1.00 46.66 216 VAL A O 1
ATOM 1736 N N . VAL A 1 217 ? 13.148 -19.390 -28.465 1.00 43.03 217 VAL A N 1
ATOM 1737 C CA . VAL A 1 217 ? 13.242 -17.927 -28.358 1.00 43.03 217 VAL A CA 1
ATOM 1738 C C . VAL A 1 217 ? 14.130 -17.602 -27.160 1.00 43.03 217 VAL A C 1
ATOM 1740 O O . VAL A 1 217 ? 13.677 -17.595 -26.021 1.00 43.03 217 VAL A O 1
ATOM 1743 N N . ALA A 1 218 ? 15.415 -17.348 -27.403 1.00 39.56 218 ALA A N 1
ATOM 1744 C CA . ALA A 1 218 ? 16.314 -16.838 -26.370 1.00 39.56 218 ALA A CA 1
ATOM 1745 C C . ALA A 1 218 ? 16.173 -15.309 -26.281 1.00 39.56 218 ALA A C 1
ATOM 1747 O O . ALA A 1 218 ? 16.752 -14.588 -27.093 1.00 39.56 218 ALA A O 1
ATOM 1748 N N . SER A 1 219 ? 15.392 -14.823 -25.311 1.00 38.06 219 SER A N 1
ATOM 1749 C CA . SER A 1 219 ? 15.240 -13.390 -25.031 1.00 38.06 219 SER A CA 1
ATOM 1750 C C . SER A 1 219 ? 16.403 -12.886 -24.175 1.00 38.06 219 SER A C 1
ATOM 1752 O O . SER A 1 219 ? 16.390 -13.021 -22.953 1.00 38.06 219 SER A O 1
ATOM 1754 N N . ASN A 1 220 ? 17.435 -12.315 -24.799 1.00 40.97 220 ASN A N 1
ATOM 1755 C CA . ASN A 1 220 ? 18.503 -11.619 -24.074 1.00 40.97 220 ASN A CA 1
ATOM 1756 C C . ASN A 1 220 ? 18.117 -10.139 -23.930 1.00 40.97 220 ASN A C 1
ATOM 1758 O O . ASN A 1 220 ? 18.550 -9.281 -24.698 1.00 40.97 220 ASN A O 1
ATOM 1762 N N . SER A 1 221 ? 17.220 -9.839 -22.989 1.00 45.34 221 SER A N 1
ATOM 1763 C CA . SER A 1 221 ? 16.800 -8.463 -22.716 1.00 45.34 221 SER A CA 1
ATOM 1764 C C . SER A 1 221 ? 17.793 -7.781 -21.770 1.00 45.34 221 SER A C 1
ATOM 1766 O O . SER A 1 221 ? 17.504 -7.563 -20.599 1.00 45.34 221 SER A O 1
ATOM 1768 N N . GLU A 1 222 ? 18.969 -7.394 -22.269 1.00 46.25 222 GLU A N 1
ATOM 1769 C CA . GLU A 1 222 ? 19.793 -6.348 -21.632 1.00 46.25 222 GLU A CA 1
ATOM 1770 C C . GLU A 1 222 ? 19.202 -4.956 -21.921 1.00 46.25 222 GLU A C 1
ATOM 1772 O O . GLU A 1 222 ? 19.873 -4.036 -22.390 1.00 46.25 222 GLU A O 1
ATOM 1777 N N . LYS A 1 223 ? 17.892 -4.792 -21.710 1.00 51.44 223 LYS A N 1
ATOM 1778 C CA . LYS A 1 223 ? 17.235 -3.495 -21.859 1.00 51.44 223 LYS A CA 1
ATOM 1779 C C . LYS A 1 223 ? 17.216 -2.810 -20.500 1.00 51.44 223 LYS A C 1
ATOM 1781 O O . LYS A 1 223 ? 16.682 -3.344 -19.536 1.00 51.44 223 LYS A O 1
ATOM 1786 N N . ASN A 1 224 ? 17.799 -1.611 -20.456 1.00 55.44 224 ASN A N 1
ATOM 1787 C CA . ASN A 1 224 ? 17.734 -0.665 -19.342 1.00 55.44 224 ASN A CA 1
ATOM 1788 C C . ASN A 1 224 ? 16.277 -0.229 -19.098 1.00 55.44 224 ASN A C 1
ATOM 1790 O O . ASN A 1 224 ? 15.856 0.853 -19.502 1.00 55.44 224 ASN A O 1
ATOM 1794 N N . GLU A 1 225 ? 15.487 -1.097 -18.477 1.00 60.19 225 GLU A N 1
ATOM 1795 C CA . GLU A 1 225 ? 14.094 -0.866 -18.100 1.00 60.19 225 GLU A CA 1
ATOM 1796 C C . GLU A 1 225 ? 14.023 -0.289 -16.677 1.00 60.19 225 GLU A C 1
ATOM 1798 O O . GLU A 1 225 ? 13.354 -0.819 -15.804 1.00 60.19 225 GLU A O 1
ATOM 1803 N N . GLY A 1 226 ? 14.743 0.807 -16.426 1.00 61.38 226 GLY A N 1
ATOM 1804 C CA . GLY A 1 226 ? 14.817 1.419 -15.094 1.00 61.38 226 GLY A CA 1
ATOM 1805 C C . GLY A 1 226 ? 15.802 0.728 -14.142 1.00 61.38 226 GLY A C 1
ATOM 1806 O O . GLY A 1 226 ? 16.278 -0.380 -14.383 1.00 61.38 226 GLY A O 1
ATOM 1807 N N . THR A 1 227 ? 16.163 1.436 -13.070 1.00 79.50 227 THR A N 1
ATOM 1808 C CA . THR A 1 227 ? 17.066 0.945 -12.011 1.00 79.50 227 THR A CA 1
ATOM 1809 C C . THR A 1 227 ? 16.332 0.104 -10.965 1.00 79.50 227 THR A C 1
ATOM 1811 O O . THR A 1 227 ? 16.966 -0.592 -10.175 1.00 79.50 227 THR A O 1
ATOM 1814 N N . ALA A 1 228 ? 15.001 0.153 -10.974 1.00 88.44 228 ALA A N 1
ATOM 1815 C CA . ALA A 1 228 ? 14.111 -0.541 -10.064 1.00 88.44 228 ALA A CA 1
ATOM 1816 C C . ALA A 1 228 ? 12.894 -1.108 -10.802 1.00 88.44 228 ALA A C 1
ATOM 1818 O O . ALA A 1 228 ? 12.602 -0.762 -11.948 1.00 88.44 228 ALA A O 1
ATOM 1819 N N . CYS A 1 229 ? 12.148 -1.952 -10.107 1.00 88.69 229 CYS A N 1
ATOM 1820 C CA . CYS A 1 229 ? 10.914 -2.530 -10.597 1.00 88.69 229 CYS A CA 1
ATOM 1821 C C . CYS A 1 229 ? 9.817 -2.386 -9.549 1.00 88.69 229 CYS A C 1
ATOM 1823 O O . CYS A 1 229 ? 10.023 -2.733 -8.382 1.00 88.69 229 CYS A O 1
ATOM 1825 N N . ARG A 1 230 ? 8.646 -1.895 -9.964 1.00 92.31 230 ARG A N 1
ATOM 1826 C CA . ARG A 1 230 ? 7.435 -1.938 -9.146 1.00 92.31 230 ARG A CA 1
ATOM 1827 C C . ARG A 1 230 ? 6.707 -3.245 -9.416 1.00 92.31 230 ARG A C 1
ATOM 1829 O O . ARG A 1 230 ? 6.294 -3.493 -10.548 1.00 92.31 230 ARG A O 1
ATOM 1836 N N . ILE A 1 231 ? 6.521 -4.036 -8.370 1.00 91.25 231 ILE A N 1
ATOM 1837 C CA . ILE A 1 231 ? 5.673 -5.223 -8.377 1.00 91.25 231 ILE A CA 1
ATOM 1838 C C . ILE A 1 231 ? 4.340 -4.809 -7.774 1.00 91.25 231 ILE A C 1
ATOM 1840 O O . ILE A 1 231 ? 4.289 -4.434 -6.602 1.00 91.25 231 ILE A O 1
ATOM 1844 N N . HIS A 1 232 ? 3.267 -4.879 -8.559 1.00 91.88 232 HIS A N 1
ATOM 1845 C CA . HIS A 1 232 ? 1.929 -4.613 -8.041 1.00 91.88 232 HIS A CA 1
ATOM 1846 C C . HIS A 1 232 ? 0.865 -5.505 -8.660 1.00 91.88 232 HIS A C 1
ATOM 1848 O O . HIS A 1 232 ? 0.973 -5.960 -9.802 1.00 91.88 232 HIS A O 1
ATOM 1854 N N . GLY A 1 233 ? -0.181 -5.778 -7.893 1.00 89.50 233 GLY A N 1
ATOM 1855 C CA . GLY A 1 233 ? -1.297 -6.577 -8.363 1.00 89.50 233 GLY A CA 1
ATOM 1856 C C . GLY A 1 233 ? -2.096 -7.186 -7.231 1.00 89.50 233 GLY A C 1
ATOM 1857 O O . GLY A 1 233 ? -1.832 -6.962 -6.049 1.00 89.50 233 GLY A O 1
ATOM 1858 N N . ARG A 1 234 ? -3.099 -7.960 -7.632 1.00 88.38 234 ARG A N 1
ATOM 1859 C CA . ARG A 1 234 ? -3.971 -8.677 -6.717 1.00 88.38 234 ARG A CA 1
ATOM 1860 C C . ARG A 1 234 ? -4.117 -10.114 -7.172 1.00 88.38 234 ARG A C 1
ATOM 1862 O O . ARG A 1 234 ? -4.340 -10.365 -8.356 1.00 88.38 234 ARG A O 1
ATOM 1869 N N . MET A 1 235 ? -4.016 -11.037 -6.230 1.00 84.94 235 MET A N 1
ATOM 1870 C CA . MET A 1 235 ? -4.065 -12.469 -6.489 1.00 84.94 235 MET A CA 1
ATOM 1871 C C . MET A 1 235 ? -4.895 -13.156 -5.415 1.00 84.94 235 MET A C 1
ATOM 1873 O O . MET A 1 235 ? -4.732 -12.880 -4.233 1.00 84.94 235 MET A O 1
ATOM 1877 N N . ARG A 1 236 ? -5.764 -14.088 -5.806 1.00 84.75 236 ARG A N 1
ATOM 1878 C CA . ARG A 1 236 ? -6.454 -14.943 -4.834 1.00 84.75 236 ARG A CA 1
ATOM 1879 C C . ARG A 1 236 ? -5.494 -16.003 -4.317 1.00 84.75 236 ARG A C 1
ATOM 1881 O O . ARG A 1 236 ? -4.824 -16.652 -5.113 1.00 84.75 236 ARG A O 1
ATOM 1888 N N . VAL A 1 237 ? -5.439 -16.169 -3.002 1.00 83.88 237 VAL A N 1
ATOM 1889 C CA . VAL A 1 237 ? -4.555 -17.130 -2.337 1.00 83.88 237 VAL A CA 1
ATOM 1890 C C . VAL A 1 237 ? -5.351 -18.074 -1.447 1.00 83.88 237 VAL A C 1
ATOM 1892 O O . VAL A 1 237 ? -6.459 -17.754 -1.017 1.00 83.88 237 VAL A O 1
ATOM 1895 N N . ASN A 1 238 ? -4.784 -19.244 -1.165 1.00 82.94 238 ASN A N 1
ATOM 1896 C CA . ASN A 1 238 ? -5.381 -20.195 -0.239 1.00 82.94 238 ASN A CA 1
ATOM 1897 C C . ASN A 1 238 ? -5.173 -19.722 1.202 1.00 82.94 238 ASN A C 1
ATOM 1899 O O . ASN A 1 238 ? -4.098 -19.255 1.579 1.00 82.94 238 ASN A O 1
ATOM 1903 N N . LYS A 1 239 ? -6.193 -19.895 2.044 1.00 86.44 239 LYS A N 1
ATOM 1904 C CA . LYS A 1 239 ? -6.125 -19.597 3.479 1.00 86.44 239 LYS A CA 1
ATOM 1905 C C . LYS A 1 239 ? -5.444 -20.738 4.240 1.00 86.44 239 LYS A C 1
ATOM 1907 O O . LYS A 1 239 ? -6.060 -21.439 5.039 1.00 86.44 239 LYS A O 1
ATOM 1912 N N . VAL A 1 240 ? -4.162 -20.957 3.962 1.00 83.19 240 VAL A N 1
ATOM 1913 C CA . VAL A 1 240 ? -3.362 -22.024 4.577 1.00 83.19 240 VAL A CA 1
ATOM 1914 C C . VAL A 1 240 ? -2.067 -21.481 5.165 1.00 83.19 240 VAL A C 1
ATOM 1916 O O . VAL A 1 240 ? -1.516 -20.477 4.722 1.00 83.19 240 VAL A O 1
ATOM 1919 N N . LYS A 1 241 ? -1.554 -22.172 6.183 1.00 80.44 241 LYS A N 1
ATOM 1920 C CA . LYS A 1 241 ? -0.220 -21.903 6.716 1.00 80.44 241 LYS A CA 1
ATOM 1921 C C . LYS A 1 241 ? 0.820 -22.602 5.842 1.00 80.44 241 LYS A C 1
ATOM 1923 O O . LYS A 1 241 ? 0.706 -23.802 5.617 1.00 80.44 241 LYS A O 1
ATOM 1928 N N . GLY A 1 242 ? 1.864 -21.878 5.449 1.00 77.94 242 GLY A N 1
ATOM 1929 C CA . GLY A 1 242 ? 3.017 -22.438 4.733 1.00 77.94 242 GLY A CA 1
ATOM 1930 C C . GLY A 1 242 ? 3.184 -21.928 3.305 1.00 77.94 242 GLY A C 1
ATOM 1931 O O . GLY A 1 242 ? 4.253 -22.123 2.735 1.00 77.94 242 GLY A O 1
ATOM 1932 N N . ASP A 1 243 ? 2.187 -21.227 2.762 1.00 79.88 243 ASP A N 1
ATOM 1933 C CA . ASP A 1 243 ? 2.361 -20.489 1.514 1.00 79.88 243 ASP A CA 1
ATOM 1934 C C . ASP A 1 243 ? 3.331 -19.315 1.752 1.00 79.88 243 ASP A C 1
ATOM 1936 O O . ASP A 1 243 ? 3.296 -18.648 2.791 1.00 79.88 243 ASP A O 1
ATOM 1940 N N . SER A 1 244 ? 4.236 -19.086 0.803 1.00 80.62 244 SER A N 1
ATOM 1941 C CA . SER A 1 244 ? 5.297 -18.082 0.900 1.00 80.62 244 SER A CA 1
ATOM 1942 C C . SER A 1 244 ? 5.397 -17.269 -0.383 1.00 80.62 244 SER A C 1
ATOM 1944 O O . SER A 1 244 ? 5.361 -17.806 -1.489 1.00 80.62 244 SER A O 1
ATOM 1946 N N . PHE A 1 245 ? 5.521 -15.953 -0.232 1.00 83.44 245 PHE A N 1
ATOM 1947 C CA . PHE A 1 245 ? 5.786 -15.034 -1.332 1.00 83.44 245 PHE A CA 1
ATOM 1948 C C . PHE A 1 245 ? 7.294 -14.813 -1.426 1.00 83.44 245 PHE A C 1
ATOM 1950 O O . PHE A 1 245 ? 7.903 -14.265 -0.507 1.00 83.44 245 PHE A O 1
ATOM 1957 N N . ILE A 1 246 ? 7.896 -15.287 -2.514 1.00 81.00 246 ILE A N 1
ATOM 1958 C CA . ILE A 1 246 ? 9.342 -15.274 -2.714 1.00 81.00 246 ILE A CA 1
ATOM 1959 C C . ILE A 1 246 ? 9.664 -14.328 -3.860 1.00 81.00 246 ILE A C 1
ATOM 1961 O O . ILE A 1 246 ? 9.131 -14.460 -4.962 1.00 81.00 246 ILE A O 1
ATOM 1965 N N . ILE A 1 247 ? 10.582 -13.403 -3.595 1.00 80.75 247 ILE A N 1
ATOM 1966 C CA . ILE A 1 247 ? 11.180 -12.539 -4.606 1.00 80.75 247 ILE A CA 1
ATOM 1967 C C . ILE A 1 247 ? 12.595 -13.039 -4.843 1.00 80.75 247 ILE A C 1
ATOM 1969 O O . ILE A 1 247 ? 13.402 -13.112 -3.919 1.00 80.75 247 ILE A O 1
ATOM 1973 N N . SER A 1 248 ? 12.880 -13.412 -6.081 1.00 77.25 248 SER A N 1
ATOM 1974 C CA . SER A 1 248 ? 14.186 -13.889 -6.509 1.00 77.25 248 SER A CA 1
ATOM 1975 C C . SER A 1 248 ? 14.779 -12.929 -7.526 1.00 77.25 248 SER A C 1
ATOM 1977 O O . SER A 1 248 ? 14.095 -12.473 -8.445 1.00 77.25 248 SER A O 1
ATOM 1979 N N . THR A 1 249 ? 16.066 -12.640 -7.361 1.00 76.62 249 THR A N 1
ATOM 1980 C CA . THR A 1 249 ? 16.859 -11.892 -8.329 1.00 76.62 249 THR A CA 1
ATOM 1981 C C . THR A 1 249 ? 17.654 -12.871 -9.193 1.00 76.62 249 THR A C 1
ATOM 1983 O O . THR A 1 249 ? 18.334 -13.767 -8.695 1.00 76.62 249 THR A O 1
ATOM 1986 N N . GLY A 1 250 ? 17.542 -12.746 -10.512 1.00 62.91 250 GLY A N 1
ATOM 1987 C CA . GLY A 1 250 ? 18.210 -13.629 -11.464 1.00 62.91 250 GLY A CA 1
ATOM 1988 C C . GLY A 1 250 ? 17.597 -13.550 -12.858 1.00 62.91 250 GLY A C 1
ATOM 1989 O O . GLY A 1 250 ? 16.437 -13.177 -13.017 1.00 62.91 250 GLY A O 1
ATOM 1990 N N . LYS A 1 251 ? 18.380 -13.903 -13.884 1.00 56.09 251 LYS A N 1
ATOM 1991 C CA . LYS A 1 251 ? 17.876 -14.024 -15.259 1.00 56.09 251 LYS A CA 1
ATOM 1992 C C . LYS A 1 251 ? 16.935 -15.232 -15.328 1.00 56.09 251 LYS A C 1
ATOM 1994 O O . LYS A 1 251 ? 17.396 -16.370 -15.365 1.00 56.09 251 LYS A O 1
ATOM 1999 N N . GLY A 1 252 ? 15.628 -14.987 -15.310 1.00 50.38 252 GLY A N 1
ATOM 2000 C CA . GLY A 1 252 ? 14.621 -16.012 -15.569 1.00 50.38 252 GLY A CA 1
ATOM 2001 C C . GLY A 1 252 ? 14.510 -16.271 -17.070 1.00 50.38 252 GLY A C 1
ATOM 2002 O O . GLY A 1 252 ? 14.286 -15.339 -17.839 1.00 50.38 252 GLY A O 1
ATOM 2003 N N . LEU A 1 253 ? 14.678 -17.522 -17.497 1.00 47.31 253 LEU A N 1
ATOM 2004 C CA . LEU A 1 253 ? 14.267 -17.959 -18.831 1.00 47.31 253 LEU A CA 1
ATOM 2005 C C . LEU A 1 253 ? 12.859 -18.546 -18.706 1.00 47.31 253 LEU A C 1
ATOM 2007 O O . LEU A 1 253 ? 12.680 -19.587 -18.079 1.00 47.31 253 LEU A O 1
ATOM 2011 N N . ASP A 1 254 ? 11.876 -17.859 -19.281 1.00 42.28 254 ASP A N 1
ATOM 2012 C CA . ASP A 1 254 ? 10.516 -18.375 -19.443 1.00 42.28 254 ASP A CA 1
ATOM 2013 C C . ASP A 1 254 ? 10.478 -19.236 -20.713 1.00 42.28 254 ASP A C 1
ATOM 2015 O O . ASP A 1 254 ? 10.482 -18.715 -21.831 1.00 42.28 254 ASP A O 1
ATOM 2019 N N . VAL A 1 255 ? 10.546 -20.560 -20.550 1.00 41.44 255 VAL A N 1
ATOM 2020 C CA . VAL A 1 255 ? 10.407 -21.518 -21.654 1.00 41.44 255 VAL A CA 1
ATOM 2021 C C . VAL A 1 255 ? 9.262 -22.469 -21.321 1.00 41.44 255 VAL A C 1
ATOM 2023 O O . VAL A 1 255 ? 9.397 -23.338 -20.465 1.00 41.44 255 VAL A O 1
ATOM 2026 N N . ASP A 1 256 ? 8.138 -22.294 -22.017 1.00 34.56 256 ASP A N 1
ATOM 2027 C CA . ASP A 1 256 ? 7.016 -23.243 -22.082 1.00 34.56 256 ASP A CA 1
ATOM 2028 C C . ASP A 1 256 ? 6.477 -23.701 -20.707 1.00 34.56 256 ASP A C 1
ATOM 2030 O O . ASP A 1 256 ? 6.245 -24.884 -20.459 1.00 34.56 256 ASP A O 1
ATOM 2034 N N . GLY A 1 257 ? 6.322 -22.758 -19.767 1.00 42.69 257 GLY A N 1
ATOM 2035 C CA . GLY A 1 257 ? 5.786 -23.034 -18.427 1.00 42.69 257 GLY A CA 1
ATOM 2036 C C . GLY A 1 257 ? 6.728 -23.812 -17.498 1.00 42.69 257 GLY A C 1
ATOM 2037 O O . GLY A 1 257 ? 6.325 -24.184 -16.395 1.00 42.69 257 GLY A O 1
ATOM 2038 N N . ILE A 1 258 ? 7.980 -24.046 -17.909 1.00 39.25 258 ILE A N 1
ATOM 2039 C CA . ILE A 1 258 ? 9.029 -24.660 -17.092 1.00 39.25 258 ILE A CA 1
ATOM 2040 C C . ILE A 1 258 ? 10.058 -23.585 -16.734 1.00 39.25 258 ILE A C 1
ATOM 2042 O O . ILE A 1 258 ? 10.881 -23.171 -17.550 1.00 39.25 258 ILE A O 1
ATOM 2046 N N . PHE A 1 259 ? 10.035 -23.149 -15.475 1.00 47.69 259 PHE A N 1
ATOM 2047 C CA . PHE A 1 259 ? 10.976 -22.159 -14.956 1.00 47.69 259 PHE A CA 1
ATOM 2048 C C . PHE A 1 259 ? 12.260 -22.847 -14.485 1.00 47.69 259 PHE A C 1
ATOM 2050 O O . PHE A 1 259 ? 12.319 -23.432 -13.403 1.00 47.69 259 PHE A O 1
ATOM 2057 N N . ALA A 1 260 ? 13.307 -22.792 -15.308 1.00 41.84 260 ALA A N 1
ATOM 2058 C CA . ALA A 1 260 ? 14.634 -23.254 -14.925 1.00 41.84 260 ALA A CA 1
ATOM 2059 C C . ALA A 1 260 ? 15.425 -22.101 -14.287 1.00 41.84 260 ALA A C 1
ATOM 2061 O O . ALA A 1 260 ? 15.876 -21.183 -14.974 1.00 41.84 260 ALA A O 1
ATOM 2062 N N . HIS A 1 261 ? 15.638 -22.164 -12.970 1.00 46.34 261 HIS A N 1
ATOM 2063 C CA . HIS A 1 261 ? 16.671 -21.364 -12.316 1.00 46.34 261 HIS A CA 1
ATOM 2064 C C . HIS A 1 261 ? 18.038 -21.849 -12.814 1.00 46.34 261 HIS A C 1
ATOM 2066 O O . HIS A 1 261 ? 18.535 -22.883 -12.365 1.00 46.34 261 HIS A O 1
ATOM 2072 N N . PHE A 1 262 ? 18.682 -21.122 -13.729 1.00 42.06 262 PHE A N 1
ATOM 2073 C CA . PHE A 1 262 ? 20.113 -21.322 -13.936 1.00 42.06 262 PHE A CA 1
ATOM 2074 C C . PHE A 1 262 ? 20.835 -20.791 -12.696 1.00 42.06 262 PHE A C 1
ATOM 2076 O O . PHE A 1 262 ? 21.062 -19.592 -12.554 1.00 42.06 262 PHE A O 1
ATOM 2083 N N . GLY A 1 263 ? 21.178 -21.700 -11.779 1.00 40.88 263 GLY A N 1
ATOM 2084 C CA . GLY A 1 263 ? 22.075 -21.471 -10.643 1.00 40.88 263 GLY A CA 1
ATOM 2085 C C . GLY A 1 263 ? 23.512 -21.207 -11.100 1.00 40.88 263 GLY A C 1
ATOM 2086 O O . GLY A 1 263 ? 24.430 -21.939 -10.742 1.00 40.88 263 GLY A O 1
ATOM 2087 N N . GLY A 1 264 ? 23.704 -20.191 -11.937 1.00 38.31 264 GLY A N 1
ATOM 2088 C CA . GLY A 1 264 ? 24.977 -19.810 -12.523 1.00 38.31 264 GLY A CA 1
ATOM 2089 C C . GLY A 1 264 ? 25.135 -18.298 -12.487 1.00 38.31 264 GLY A C 1
ATOM 2090 O O . GLY A 1 264 ? 24.561 -17.595 -13.310 1.00 38.31 264 GLY A O 1
ATOM 2091 N N . VAL A 1 265 ? 25.973 -17.840 -11.553 1.00 40.03 265 VAL A N 1
ATOM 2092 C CA . VAL A 1 265 ? 26.442 -16.456 -11.371 1.00 40.03 265 VAL A CA 1
ATOM 2093 C C . VAL A 1 265 ? 25.375 -15.508 -10.813 1.00 40.03 265 VAL A C 1
ATOM 2095 O O . VAL A 1 265 ? 24.777 -14.698 -11.514 1.00 40.03 265 VAL A O 1
ATOM 2098 N N . SER A 1 266 ? 25.207 -15.563 -9.489 1.00 46.66 266 SER A N 1
ATOM 2099 C CA . SER A 1 266 ? 24.678 -14.454 -8.697 1.00 46.66 266 SER A CA 1
ATOM 2100 C C . SER A 1 266 ? 25.625 -13.257 -8.835 1.00 46.66 266 SER A C 1
ATOM 2102 O O . SER A 1 266 ? 26.575 -13.103 -8.063 1.00 46.66 266 SER A O 1
ATOM 2104 N N . SER A 1 267 ? 25.405 -12.404 -9.834 1.00 51.25 267 SER A N 1
ATOM 2105 C CA . SER A 1 267 ? 25.889 -11.030 -9.727 1.00 51.25 267 SER A CA 1
ATOM 2106 C C . SER A 1 267 ? 25.304 -10.448 -8.434 1.00 51.25 267 SER A C 1
ATOM 2108 O O . SER A 1 267 ? 24.101 -10.631 -8.227 1.00 51.25 267 SER A O 1
ATOM 2110 N N . PRO A 1 268 ? 26.089 -9.787 -7.566 1.00 55.16 268 PRO A N 1
ATOM 2111 C CA . PRO A 1 268 ? 25.554 -9.134 -6.375 1.00 55.16 268 PRO A CA 1
ATOM 2112 C C . PRO A 1 268 ? 24.478 -8.135 -6.809 1.00 55.16 268 PRO A C 1
ATOM 2114 O O . PRO A 1 268 ? 24.778 -7.090 -7.383 1.00 55.16 268 PRO A O 1
ATOM 2117 N N . SER A 1 269 ? 23.213 -8.502 -6.624 1.00 64.00 269 SER A N 1
ATOM 2118 C CA . SER A 1 269 ? 22.065 -7.685 -7.005 1.00 64.00 269 SER A CA 1
ATOM 2119 C C . SER A 1 269 ? 21.586 -6.895 -5.799 1.00 64.00 269 SER A C 1
ATOM 2121 O O . SER A 1 269 ? 21.547 -7.421 -4.689 1.00 64.00 269 SER A O 1
ATOM 2123 N N . ASN A 1 270 ? 21.194 -5.646 -6.016 1.00 78.06 270 ASN A N 1
ATOM 2124 C CA . ASN A 1 270 ? 20.656 -4.792 -4.971 1.00 78.06 270 ASN A CA 1
ATOM 2125 C C . ASN A 1 270 ? 19.204 -5.206 -4.646 1.00 78.06 270 ASN A C 1
ATOM 2127 O O . ASN A 1 270 ? 18.307 -5.018 -5.466 1.00 78.06 270 ASN A O 1
ATOM 2131 N N . ILE A 1 271 ? 18.971 -5.770 -3.456 1.00 83.19 271 ILE A N 1
ATOM 2132 C CA . ILE A 1 271 ? 17.644 -6.226 -2.985 1.00 83.19 271 ILE A CA 1
ATOM 2133 C C . ILE A 1 271 ? 17.002 -5.147 -2.089 1.00 83.19 271 ILE A C 1
ATOM 2135 O O . ILE A 1 271 ? 16.060 -5.407 -1.337 1.00 83.19 271 ILE A O 1
ATOM 2139 N N . SER A 1 272 ? 17.499 -3.905 -2.158 1.00 89.06 272 SER A N 1
ATOM 2140 C CA . SER A 1 272 ? 16.846 -2.785 -1.485 1.00 89.06 272 SER A CA 1
ATOM 2141 C C . SER A 1 272 ? 15.402 -2.699 -1.957 1.00 89.06 272 SER A C 1
ATOM 2143 O O . SER A 1 272 ? 15.133 -2.705 -3.158 1.00 89.06 272 SER A O 1
ATOM 2145 N N . HIS A 1 273 ? 14.463 -2.662 -1.027 1.00 91.50 273 HIS A N 1
ATOM 2146 C CA . HIS A 1 273 ? 13.050 -2.675 -1.354 1.00 91.50 273 HIS A CA 1
ATOM 2147 C C . HIS A 1 273 ? 12.252 -1.824 -0.383 1.00 91.50 273 HIS A C 1
ATOM 2149 O O . HIS A 1 273 ? 12.629 -1.600 0.768 1.00 91.50 273 HIS A O 1
ATOM 2155 N N . ARG A 1 274 ? 11.107 -1.367 -0.871 1.00 92.81 274 ARG A N 1
ATOM 2156 C CA . ARG A 1 274 ? 10.120 -0.638 -0.091 1.00 92.81 274 ARG A CA 1
ATOM 2157 C C . ARG A 1 274 ? 8.741 -1.216 -0.345 1.00 92.81 274 ARG A C 1
ATOM 2159 O O . ARG A 1 274 ? 8.393 -1.490 -1.493 1.00 92.81 274 ARG A O 1
ATOM 2166 N N . ILE A 1 275 ? 7.984 -1.416 0.724 1.00 94.38 275 ILE A N 1
ATOM 2167 C CA . ILE A 1 275 ? 6.655 -2.025 0.681 1.00 94.38 275 ILE A CA 1
ATOM 2168 C C . ILE A 1 275 ? 5.638 -0.932 0.974 1.00 94.38 275 ILE A C 1
ATOM 2170 O O . ILE A 1 275 ? 5.591 -0.392 2.079 1.00 94.38 275 ILE A O 1
ATOM 2174 N N . GLU A 1 276 ? 4.841 -0.583 -0.030 1.00 92.25 276 GLU A N 1
ATOM 2175 C CA . GLU A 1 276 ? 3.745 0.366 0.141 1.00 92.25 276 GLU A CA 1
ATOM 2176 C C . GLU A 1 276 ? 2.504 -0.361 0.659 1.00 92.25 276 GLU A C 1
ATOM 2178 O O . GLU A 1 276 ? 1.899 0.073 1.640 1.00 92.25 276 GLU A O 1
ATOM 2183 N N . ARG A 1 277 ? 2.152 -1.493 0.033 1.00 91.38 277 ARG A N 1
ATOM 2184 C CA . ARG A 1 277 ? 0.965 -2.286 0.370 1.00 91.38 277 ARG A CA 1
ATOM 2185 C C . ARG A 1 277 ? 1.292 -3.770 0.397 1.00 91.38 277 ARG A C 1
ATOM 2187 O O . ARG A 1 277 ? 1.915 -4.302 -0.521 1.00 91.38 277 ARG A O 1
ATOM 2194 N N . PHE A 1 278 ? 0.845 -4.428 1.458 1.00 91.31 278 PHE A N 1
ATOM 2195 C CA . PHE A 1 278 ? 0.832 -5.880 1.562 1.00 91.31 278 PHE A CA 1
ATOM 2196 C C . PHE A 1 278 ? -0.309 -6.283 2.496 1.00 91.31 278 PHE A C 1
ATOM 2198 O O . PHE A 1 278 ? -0.178 -6.229 3.723 1.00 91.31 278 PHE A O 1
ATOM 2205 N N . ASN A 1 279 ? -1.455 -6.631 1.919 1.00 91.12 279 ASN A N 1
ATOM 2206 C CA . ASN A 1 279 ? -2.690 -6.885 2.660 1.00 91.12 279 ASN A CA 1
ATOM 2207 C C . ASN A 1 279 ? -3.495 -8.033 2.062 1.00 91.12 279 ASN A C 1
ATOM 2209 O O . ASN A 1 279 ? -3.419 -8.318 0.872 1.00 91.12 279 ASN A O 1
ATOM 2213 N N . PHE A 1 280 ? -4.293 -8.674 2.912 1.00 91.06 280 PHE A N 1
ATOM 2214 C CA . PHE A 1 280 ? -5.201 -9.744 2.523 1.00 91.06 280 PHE A CA 1
ATOM 2215 C C . PHE A 1 280 ? -6.646 -9.261 2.639 1.00 91.06 280 PHE A C 1
ATOM 2217 O O . PHE A 1 280 ? -7.021 -8.656 3.643 1.00 91.06 280 PHE A O 1
ATOM 2224 N N . GLY A 1 281 ? -7.462 -9.589 1.641 1.00 90.25 281 GLY A N 1
ATOM 2225 C CA . GLY A 1 281 ? -8.881 -9.264 1.594 1.00 90.25 281 GLY A CA 1
ATOM 2226 C C . GLY A 1 281 ? -9.185 -7.910 0.940 1.00 90.25 281 GLY A C 1
ATOM 2227 O O . GLY A 1 281 ? -8.346 -7.337 0.243 1.00 90.25 281 GLY A O 1
ATOM 2228 N N . PRO A 1 282 ? -10.415 -7.403 1.120 1.00 88.94 282 PRO A N 1
ATOM 2229 C CA . PRO A 1 282 ? -10.839 -6.149 0.518 1.00 88.94 282 PRO A CA 1
ATOM 2230 C C . PRO A 1 282 ? -10.070 -4.960 1.099 1.00 88.94 282 PRO A C 1
ATOM 2232 O O . PRO A 1 282 ? -9.718 -4.921 2.278 1.00 88.94 282 PRO A O 1
ATOM 2235 N N . ARG A 1 283 ? -9.854 -3.947 0.258 1.00 84.44 283 ARG A N 1
ATOM 2236 C CA . ARG A 1 283 ? -9.171 -2.717 0.654 1.00 84.44 283 ARG A CA 1
ATOM 2237 C C . ARG A 1 283 ? -10.005 -1.919 1.657 1.00 84.44 283 ARG A C 1
ATOM 2239 O O . ARG A 1 283 ? -11.159 -1.588 1.386 1.00 84.44 283 ARG A O 1
ATOM 2246 N N . ILE A 1 284 ? -9.373 -1.541 2.766 1.00 88.56 284 ILE A N 1
ATOM 2247 C CA . ILE A 1 284 ? -9.906 -0.607 3.763 1.00 88.56 284 ILE A CA 1
ATOM 2248 C C . ILE A 1 284 ? -9.146 0.711 3.614 1.00 88.56 284 ILE A C 1
ATOM 2250 O O . ILE A 1 284 ? -7.922 0.742 3.730 1.00 88.56 284 ILE A O 1
ATOM 2254 N N . TYR A 1 285 ? -9.862 1.796 3.321 1.00 88.00 285 TYR A N 1
ATOM 2255 C CA . TYR A 1 285 ? -9.247 3.106 3.109 1.00 88.00 285 TYR A CA 1
ATOM 2256 C C . TYR A 1 285 ? -8.583 3.626 4.383 1.00 88.00 285 TYR A C 1
ATOM 2258 O O . TYR A 1 285 ? -9.148 3.550 5.471 1.00 88.00 285 TYR A O 1
ATOM 2266 N N . GLY A 1 286 ? -7.377 4.161 4.230 1.00 86.88 286 GLY A N 1
ATOM 2267 C CA . GLY A 1 286 ? -6.559 4.680 5.313 1.00 86.88 286 GLY A CA 1
ATOM 2268 C C . GLY A 1 286 ? -5.904 3.614 6.190 1.00 86.88 286 GLY A C 1
ATOM 2269 O O . GLY A 1 286 ? -5.010 3.976 6.939 1.00 86.88 286 GLY A O 1
ATOM 2270 N N . LEU A 1 287 ? -6.275 2.332 6.124 1.00 88.38 287 LEU A N 1
ATOM 2271 C CA . LEU A 1 287 ? -5.694 1.317 7.007 1.00 88.38 287 LEU A CA 1
ATOM 2272 C C . LEU A 1 287 ? -4.199 1.121 6.716 1.00 88.38 287 LEU A C 1
ATOM 2274 O O . LEU A 1 287 ? -3.806 0.802 5.592 1.00 88.38 287 LEU A O 1
ATOM 2278 N N . VAL A 1 288 ? -3.364 1.258 7.744 1.00 89.25 288 VAL A N 1
ATOM 2279 C CA . VAL A 1 288 ? -1.921 1.026 7.654 1.00 89.25 288 VAL A CA 1
ATOM 2280 C C . VAL A 1 288 ? -1.619 -0.408 8.068 1.00 89.25 288 VAL A C 1
ATOM 2282 O O . VAL A 1 288 ? -1.749 -0.797 9.225 1.00 89.25 288 VAL A O 1
ATOM 2285 N N . THR A 1 289 ? -1.227 -1.225 7.093 1.00 88.94 289 THR A N 1
ATOM 2286 C CA . THR A 1 289 ? -0.863 -2.626 7.353 1.00 88.94 289 THR A CA 1
ATOM 2287 C C . THR A 1 289 ? 0.518 -2.753 8.001 1.00 88.94 289 THR A C 1
ATOM 2289 O O . THR A 1 289 ? 1.371 -1.896 7.777 1.00 88.94 289 THR A O 1
ATOM 2292 N N . PRO A 1 290 ? 0.812 -3.851 8.723 1.00 87.12 290 PRO A N 1
ATOM 2293 C CA . PRO A 1 290 ? 2.089 -4.025 9.424 1.00 87.12 290 PRO A CA 1
ATOM 2294 C C . PRO A 1 290 ? 3.352 -3.929 8.550 1.00 87.12 290 PRO A C 1
ATOM 2296 O O . PRO A 1 290 ? 4.434 -3.640 9.065 1.00 87.12 290 PRO A O 1
ATOM 2299 N N . LEU A 1 291 ? 3.238 -4.188 7.245 1.00 88.94 291 LEU A N 1
ATOM 2300 C CA . LEU A 1 291 ? 4.354 -4.082 6.302 1.00 88.94 291 LEU A CA 1
ATOM 2301 C C . LEU A 1 291 ? 4.364 -2.771 5.502 1.00 88.94 291 LEU A C 1
ATOM 2303 O O . LEU A 1 291 ? 5.348 -2.498 4.818 1.00 88.94 291 LEU A O 1
ATOM 2307 N N . ALA A 1 292 ? 3.320 -1.945 5.603 1.00 90.31 292 ALA A N 1
ATOM 2308 C CA . ALA A 1 292 ? 3.258 -0.669 4.900 1.00 90.31 292 ALA A CA 1
ATOM 2309 C C . ALA A 1 292 ? 4.315 0.311 5.433 1.00 90.31 292 ALA A C 1
ATOM 2311 O O . ALA A 1 292 ? 4.533 0.434 6.639 1.00 90.31 292 ALA A O 1
ATOM 2312 N N . GLY A 1 293 ? 4.984 1.017 4.521 1.00 90.00 293 GLY A N 1
ATOM 2313 C CA . GLY A 1 293 ? 6.007 2.011 4.852 1.00 90.00 293 GLY A CA 1
ATOM 2314 C C . GLY A 1 293 ? 7.348 1.416 5.294 1.00 90.00 293 GLY A C 1
ATOM 2315 O O . GLY A 1 293 ? 8.240 2.161 5.708 1.00 90.00 293 GLY A O 1
ATOM 2316 N N . ILE A 1 294 ? 7.524 0.092 5.216 1.00 90.25 294 ILE A N 1
ATOM 2317 C CA . ILE A 1 294 ? 8.822 -0.538 5.461 1.00 90.25 294 ILE A CA 1
ATOM 2318 C C . ILE A 1 294 ? 9.737 -0.268 4.269 1.00 90.25 294 ILE A C 1
ATOM 2320 O O . ILE A 1 294 ? 9.364 -0.459 3.113 1.00 90.25 294 ILE A O 1
ATOM 2324 N N . GLU A 1 295 ? 10.960 0.152 4.572 1.00 91.12 295 GLU A N 1
ATOM 2325 C CA . GLU A 1 295 ? 12.044 0.336 3.617 1.00 91.12 295 GLU A CA 1
ATOM 2326 C C . GLU A 1 295 ? 13.270 -0.388 4.160 1.00 91.12 295 GLU A C 1
ATOM 2328 O O . GLU A 1 295 ? 13.666 -0.156 5.303 1.00 91.12 295 GLU A O 1
ATOM 2333 N N . GLN A 1 296 ? 13.836 -1.279 3.354 1.00 89.69 296 GLN A N 1
ATOM 2334 C CA . GLN A 1 296 ? 15.049 -2.020 3.665 1.00 89.69 296 GLN A CA 1
ATOM 2335 C C . GLN A 1 296 ? 16.070 -1.737 2.573 1.00 89.69 296 GLN A C 1
ATOM 2337 O O . GLN A 1 296 ? 15.788 -1.940 1.393 1.00 89.69 296 GLN A O 1
ATOM 2342 N N . ILE A 1 297 ? 17.247 -1.258 2.965 1.00 88.38 297 ILE A N 1
ATOM 2343 C CA . ILE A 1 297 ? 18.337 -0.934 2.046 1.00 88.38 297 ILE A CA 1
ATOM 2344 C C . ILE A 1 297 ? 19.421 -1.991 2.244 1.00 88.38 297 ILE A C 1
ATOM 2346 O O . ILE A 1 297 ? 19.968 -2.123 3.335 1.00 88.38 297 ILE A O 1
ATOM 2350 N N . SER A 1 298 ? 19.707 -2.775 1.205 1.00 78.44 298 SER A N 1
ATOM 2351 C CA . SER A 1 298 ? 20.747 -3.801 1.261 1.00 78.44 298 SER A CA 1
ATOM 2352 C C . SER A 1 298 ? 22.108 -3.171 0.954 1.00 78.44 298 SER A C 1
ATOM 2354 O O . SER A 1 298 ? 22.386 -2.858 -0.203 1.00 78.44 298 SER A O 1
ATOM 2356 N N . GLU A 1 299 ? 22.971 -3.012 1.957 1.00 66.25 299 GLU A N 1
ATOM 2357 C CA . GLU A 1 299 ? 24.339 -2.499 1.758 1.00 66.25 299 GLU A CA 1
ATOM 2358 C C . GLU A 1 299 ? 25.296 -3.559 1.167 1.00 66.25 299 GLU A C 1
ATOM 2360 O O . GLU A 1 299 ? 26.293 -3.208 0.540 1.00 66.25 299 GLU A O 1
ATOM 2365 N N . THR A 1 300 ? 24.987 -4.856 1.314 1.00 56.12 300 THR A N 1
ATOM 2366 C CA . THR A 1 300 ? 25.901 -5.974 0.979 1.00 56.12 300 THR A CA 1
ATOM 2367 C C . THR A 1 300 ? 25.280 -7.106 0.145 1.00 56.12 300 THR A C 1
ATOM 2369 O O . THR A 1 300 ? 25.927 -8.128 -0.077 1.00 56.12 300 THR A O 1
ATOM 2372 N N . GLY A 1 301 ? 24.051 -6.949 -0.363 1.00 51.28 301 GLY A N 1
ATOM 2373 C CA . GLY A 1 301 ? 23.397 -7.964 -1.209 1.00 51.28 301 GLY A CA 1
ATOM 2374 C C . GLY A 1 301 ? 22.975 -9.252 -0.481 1.00 51.28 301 GLY A C 1
ATOM 2375 O O . GLY A 1 301 ? 22.619 -10.229 -1.135 1.00 51.28 301 GLY A O 1
ATOM 2376 N N . GLN A 1 302 ? 22.990 -9.259 0.854 1.00 40.00 302 GLN A N 1
ATOM 2377 C CA . GLN A 1 302 ? 22.396 -10.295 1.702 1.00 40.00 302 GLN A CA 1
ATOM 2378 C C . GLN A 1 302 ? 21.505 -9.619 2.751 1.00 40.00 302 GLN A C 1
ATOM 2380 O O . GLN A 1 302 ? 21.896 -8.602 3.324 1.00 40.00 302 GLN A O 1
ATOM 2385 N N . ILE A 1 303 ? 20.303 -10.167 2.945 1.00 39.66 303 ILE A N 1
ATOM 2386 C CA . ILE A 1 303 ? 19.387 -9.857 4.053 1.00 39.66 303 ILE A CA 1
ATOM 2387 C C . ILE A 1 303 ? 19.490 -11.008 5.049 1.00 39.66 303 ILE A C 1
ATOM 2389 O O . ILE A 1 303 ? 19.524 -12.166 4.570 1.00 39.66 303 ILE A O 1
#